Protein AF-A0A538RXB6-F1 (afdb_monomer_lite)

Foldseek 3Di:
DDDDDDDDDPPDDPDPDDVPPPPVPPDPDDPDPDDDPPPPVPVPVVVVVVVVVVVVCCVVVVVVVCVVVVNCVVVQFAQWAPVCNVCRPPCVLFFVDDPLVVVCVDPPCVPPDRGALVSVVVPDPDDQPDPFFDPGDGPCLQQPTRPHHGDSVPDAQCSVLVDQQQTAGNVRDDDPDHGDDGDVPDDDDDPCVVVVNDDPDPDDDDPPVCQDPQADQDPVRDGDHDDPCVPPGDDPPDDPPPPDDDPPPPPPDDDDPDDPDDDDDDD

Radius of gyration: 29.08 Å; chains: 1; bounding box: 96×57×86 Å

Structure (mmCIF, N/CA/C/O backbone):
data_AF-A0A538RXB6-F1
#
_entry.id   AF-A0A538RXB6-F1
#
loop_
_atom_site.group_PDB
_atom_site.id
_atom_site.type_symbol
_atom_site.label_atom_id
_atom_site.label_alt_id
_atom_site.label_comp_id
_atom_site.label_asym_id
_atom_site.label_entity_id
_atom_site.label_seq_id
_atom_site.pdbx_PDB_ins_code
_atom_site.Cartn_x
_atom_site.Cartn_y
_atom_site.Cartn_z
_atom_site.occupancy
_atom_site.B_iso_or_equiv
_atom_site.auth_seq_id
_atom_site.auth_comp_id
_atom_site.auth_asym_id
_atom_site.auth_atom_id
_atom_site.pdbx_PDB_model_num
ATOM 1 N N . MET A 1 1 ? 13.629 1.228 61.536 1.00 42.25 1 MET A N 1
ATOM 2 C CA . MET A 1 1 ? 12.416 0.924 60.752 1.00 42.25 1 MET A CA 1
ATOM 3 C C . MET A 1 1 ? 12.545 1.603 59.402 1.00 42.25 1 MET A C 1
ATOM 5 O O . MET A 1 1 ? 12.275 2.788 59.299 1.00 42.25 1 MET A O 1
ATOM 9 N N . LEU A 1 2 ? 13.033 0.876 58.403 1.00 35.22 2 LEU A N 1
ATOM 10 C CA . LEU A 1 2 ? 12.977 1.261 56.995 1.00 35.22 2 LEU A CA 1
ATOM 11 C C . LEU A 1 2 ? 12.584 -0.018 56.265 1.00 35.22 2 LEU A C 1
ATOM 13 O O . LEU A 1 2 ? 13.328 -0.995 56.269 1.00 35.22 2 LEU A O 1
ATOM 17 N N . SER A 1 3 ? 11.336 -0.028 55.812 1.00 37.16 3 SER A N 1
ATOM 18 C CA . SER A 1 3 ? 10.686 -1.153 55.156 1.00 37.16 3 SER A CA 1
ATOM 19 C C . SER A 1 3 ? 11.340 -1.372 53.798 1.00 37.16 3 SER A C 1
ATOM 21 O O . SER A 1 3 ? 11.422 -0.441 52.997 1.00 37.16 3 SER A O 1
ATOM 23 N N . SER A 1 4 ? 11.803 -2.591 53.542 1.00 42.09 4 SER A N 1
ATOM 24 C CA . SER A 1 4 ? 12.156 -3.043 52.202 1.00 42.09 4 SER A CA 1
ATOM 25 C C . SER A 1 4 ? 10.909 -2.994 51.316 1.00 42.09 4 SER A C 1
ATOM 27 O O . SER A 1 4 ? 9.846 -3.492 51.689 1.00 42.09 4 SER A O 1
ATOM 29 N N . MET A 1 5 ? 11.031 -2.359 50.151 1.00 37.81 5 MET A N 1
ATOM 30 C CA . MET A 1 5 ? 10.072 -2.537 49.063 1.00 37.81 5 MET A CA 1
ATOM 31 C C . MET A 1 5 ? 10.291 -3.933 48.454 1.00 37.81 5 MET A C 1
ATOM 33 O O . MET A 1 5 ? 11.446 -4.362 48.372 1.00 37.81 5 MET A O 1
ATOM 37 N N . PRO A 1 6 ? 9.237 -4.653 48.036 1.00 42.78 6 PRO A N 1
ATOM 38 C CA . PRO A 1 6 ? 9.405 -5.910 47.325 1.00 42.78 6 PRO A CA 1
ATOM 39 C C . PRO A 1 6 ? 9.924 -5.646 45.907 1.00 42.78 6 PRO A C 1
ATOM 41 O O . PRO A 1 6 ? 9.466 -4.721 45.234 1.00 42.78 6 PRO A O 1
ATOM 44 N N . GLU A 1 7 ? 10.883 -6.460 45.464 1.00 51.72 7 GLU A N 1
ATOM 45 C CA . GLU A 1 7 ? 11.320 -6.494 44.068 1.00 51.72 7 GLU A CA 1
ATOM 46 C C . GLU A 1 7 ? 10.142 -6.840 43.137 1.00 51.72 7 GLU A C 1
ATOM 48 O O . GLU A 1 7 ? 9.297 -7.666 43.497 1.00 51.72 7 GLU A O 1
ATOM 53 N N . PRO A 1 8 ? 10.062 -6.237 41.937 1.00 40.03 8 PRO A N 1
ATOM 54 C CA . PRO A 1 8 ? 9.038 -6.582 40.962 1.00 40.03 8 PRO A CA 1
ATOM 55 C C . PRO A 1 8 ? 9.276 -7.992 40.397 1.00 40.03 8 PRO A C 1
ATOM 57 O O . PRO A 1 8 ? 10.293 -8.257 39.755 1.00 40.03 8 PRO A O 1
ATOM 60 N N . ASP A 1 9 ? 8.303 -8.882 40.612 1.00 42.50 9 ASP A N 1
ATOM 61 C CA . ASP A 1 9 ? 8.178 -10.179 39.939 1.00 42.50 9 ASP A CA 1
ATOM 62 C C . ASP A 1 9 ? 8.134 -9.966 38.417 1.00 42.50 9 ASP A C 1
ATOM 64 O O . ASP A 1 9 ? 7.194 -9.395 37.857 1.00 42.50 9 ASP A O 1
ATOM 68 N N . SER A 1 10 ? 9.199 -10.399 37.747 1.00 43.56 10 SER A N 1
ATOM 69 C CA . SER A 1 10 ? 9.377 -10.297 36.301 1.00 43.56 10 SER A CA 1
ATOM 70 C C . SER A 1 10 ? 8.870 -11.557 35.595 1.00 43.56 10 SER A C 1
ATOM 72 O O . SER A 1 10 ? 9.626 -12.302 34.981 1.00 43.56 10 SER A O 1
ATOM 74 N N . SER A 1 11 ? 7.557 -11.776 35.631 1.00 43.56 11 SER A N 1
ATOM 75 C CA . SER A 1 11 ? 6.897 -12.883 34.918 1.00 43.56 11 SER A CA 1
ATOM 76 C C . SER A 1 11 ? 6.291 -12.484 33.554 1.00 43.56 11 SER A C 1
ATOM 78 O O . SER A 1 11 ? 5.321 -13.090 33.104 1.00 43.56 11 SER A O 1
ATOM 80 N N . TYR A 1 12 ? 6.871 -11.499 32.848 1.00 37.38 12 TYR A N 1
ATOM 81 C CA . TYR A 1 12 ? 6.505 -11.142 31.461 1.00 37.38 12 TYR A CA 1
ATOM 82 C C . TYR A 1 12 ? 7.706 -11.266 30.496 1.00 37.38 12 TYR A C 1
ATOM 84 O O . TYR A 1 12 ? 8.706 -10.571 30.680 1.00 37.38 12 TYR A O 1
ATOM 92 N N . PRO A 1 13 ? 7.631 -12.087 29.426 1.00 38.56 13 PRO A N 1
ATOM 93 C CA . PRO A 1 13 ? 8.784 -12.440 28.595 1.00 38.56 13 PRO A CA 1
ATOM 94 C C . PRO A 1 13 ? 8.990 -11.503 27.389 1.00 38.56 13 PRO A C 1
ATOM 96 O O . PRO A 1 13 ? 9.267 -11.981 26.296 1.00 38.56 13 PRO A O 1
ATOM 99 N N . ASN A 1 14 ? 8.862 -10.180 27.560 1.00 42.12 14 ASN A N 1
ATOM 100 C CA . ASN A 1 14 ? 9.063 -9.207 26.469 1.00 42.12 14 ASN A CA 1
ATOM 101 C C . ASN A 1 14 ? 10.018 -8.045 26.816 1.00 42.12 14 ASN A C 1
ATOM 103 O O . ASN A 1 14 ? 10.002 -7.016 26.142 1.00 42.12 14 ASN A O 1
ATOM 107 N N . SER A 1 15 ? 10.898 -8.190 27.813 1.00 40.75 15 SER A N 1
ATOM 108 C CA . SER A 1 15 ? 12.080 -7.323 27.900 1.00 40.75 15 SER A CA 1
ATOM 109 C C . SER A 1 15 ? 13.181 -7.888 26.995 1.00 40.75 15 SER A C 1
ATOM 111 O O . SER A 1 15 ? 13.782 -8.928 27.256 1.00 40.75 15 SER A O 1
ATOM 113 N N . LEU A 1 16 ? 13.455 -7.200 25.887 1.00 43.81 16 LEU A N 1
ATOM 114 C CA . LEU A 1 16 ? 14.536 -7.510 24.940 1.00 43.81 16 LEU A CA 1
ATOM 115 C C . LEU A 1 16 ? 15.950 -7.243 25.519 1.00 43.81 16 LEU A C 1
ATOM 117 O O . LEU A 1 16 ? 16.858 -6.864 24.784 1.00 43.81 16 LEU A O 1
ATOM 121 N N . SER A 1 17 ? 16.173 -7.414 26.828 1.00 46.94 17 SER A N 1
ATOM 122 C CA . SER A 1 17 ? 17.447 -7.044 27.465 1.00 46.94 17 SER A CA 1
ATOM 123 C C . SER A 1 17 ? 17.808 -7.816 28.749 1.00 46.94 17 SER A C 1
ATOM 125 O O . SER A 1 17 ? 17.994 -7.202 29.801 1.00 46.94 17 SER A O 1
ATOM 127 N N . PRO A 1 18 ? 17.973 -9.149 28.686 1.00 41.84 18 PRO A N 1
ATOM 128 C CA . PRO A 1 18 ? 19.009 -9.757 29.539 1.00 41.84 18 PRO A CA 1
ATOM 129 C C . PRO A 1 18 ? 20.053 -10.584 28.774 1.00 41.84 18 PRO A C 1
ATOM 131 O O . PRO A 1 18 ? 21.092 -10.913 29.328 1.00 41.84 18 PRO A O 1
ATOM 134 N N . TRP A 1 19 ? 19.824 -10.901 27.495 1.00 41.00 19 TRP A N 1
ATOM 135 C CA . TRP A 1 19 ? 20.738 -11.748 26.704 1.00 41.00 19 TRP A CA 1
ATOM 136 C C . TRP A 1 19 ? 21.836 -10.982 25.950 1.00 41.00 19 TRP A C 1
ATOM 138 O O . TRP A 1 19 ? 22.682 -11.591 25.302 1.00 41.00 19 TRP A O 1
ATOM 148 N N . PHE A 1 20 ? 21.852 -9.654 26.067 1.00 41.72 20 PHE A N 1
ATOM 149 C CA . PHE A 1 20 ? 22.950 -8.793 25.622 1.00 41.72 20 PHE A CA 1
ATOM 150 C C . PHE A 1 20 ? 23.754 -8.300 26.826 1.00 41.72 20 PHE A C 1
ATOM 152 O O . PHE A 1 20 ? 24.028 -7.109 26.964 1.00 41.72 20 PHE A O 1
ATOM 159 N N . ASP A 1 21 ? 24.143 -9.214 27.714 1.00 45.50 21 ASP A N 1
ATOM 160 C CA . ASP A 1 21 ? 25.258 -8.912 28.598 1.00 45.50 21 ASP A CA 1
ATOM 161 C C . ASP A 1 21 ? 26.510 -8.869 27.711 1.00 45.50 21 ASP A C 1
ATOM 163 O O . ASP A 1 21 ? 26.963 -9.866 27.144 1.00 45.50 21 ASP A O 1
ATOM 167 N N . LEU A 1 22 ? 26.987 -7.650 27.467 1.00 47.34 22 LEU A N 1
ATOM 168 C CA . LEU A 1 22 ? 28.179 -7.366 26.689 1.00 47.34 22 LEU A CA 1
ATOM 169 C C . LEU A 1 22 ? 29.386 -7.973 27.416 1.00 47.34 22 LEU A C 1
ATOM 171 O O . LEU A 1 22 ? 30.097 -7.296 28.158 1.00 47.34 22 LEU A O 1
ATOM 175 N N . ASP A 1 23 ? 29.698 -9.228 27.095 1.00 45.56 23 ASP A N 1
ATOM 176 C CA . ASP A 1 23 ? 30.946 -9.931 27.439 1.00 45.56 23 ASP A CA 1
ATOM 177 C C . ASP A 1 23 ? 32.219 -9.240 26.897 1.00 45.56 23 ASP A C 1
ATOM 179 O O . ASP A 1 23 ? 33.341 -9.742 27.019 1.00 45.56 23 ASP A O 1
ATOM 183 N N . TYR A 1 24 ? 32.074 -8.046 26.321 1.00 49.97 24 TYR A N 1
ATOM 184 C CA . TYR A 1 24 ? 33.148 -7.206 25.823 1.00 49.97 24 TYR A CA 1
ATOM 185 C C . TYR A 1 24 ? 34.156 -6.807 26.920 1.00 49.97 24 TYR A C 1
ATOM 187 O O . TYR A 1 24 ? 35.336 -6.632 26.616 1.00 49.97 24 TYR A O 1
ATOM 195 N N . PHE A 1 25 ? 33.746 -6.727 28.196 1.00 40.91 25 PHE A N 1
ATOM 196 C CA . PHE A 1 25 ? 34.605 -6.205 29.274 1.00 40.91 25 PHE A CA 1
ATOM 197 C C . PHE A 1 25 ? 35.130 -7.233 30.292 1.00 40.91 25 PHE A C 1
ATOM 199 O O . PHE A 1 25 ? 35.955 -6.868 31.129 1.00 40.91 25 PHE A O 1
ATOM 206 N N . ARG A 1 26 ? 34.734 -8.516 30.237 1.00 43.84 26 ARG A N 1
ATOM 207 C CA . ARG A 1 26 ? 35.074 -9.496 31.298 1.00 43.84 26 ARG A CA 1
ATOM 208 C C . ARG A 1 26 ? 36.135 -10.545 30.941 1.00 43.84 26 ARG A C 1
ATOM 210 O O . ARG A 1 26 ? 36.308 -11.517 31.672 1.00 43.84 26 ARG A O 1
ATOM 217 N N . ARG A 1 27 ? 36.931 -10.342 29.884 1.00 42.91 27 ARG A N 1
ATOM 218 C CA . ARG A 1 27 ? 38.136 -11.162 29.645 1.00 42.91 27 ARG A CA 1
ATOM 219 C C . ARG A 1 27 ? 39.372 -10.505 30.257 1.00 42.91 27 ARG A C 1
ATOM 221 O O . ARG A 1 27 ? 40.025 -9.682 29.618 1.00 42.91 27 ARG A O 1
ATOM 228 N N . LYS A 1 28 ? 39.754 -10.928 31.468 1.00 44.97 28 LYS A N 1
ATOM 229 C CA . LYS A 1 28 ? 41.145 -10.791 31.933 1.00 44.97 28 LYS A CA 1
ATOM 230 C C . LYS A 1 28 ? 42.018 -11.624 30.991 1.00 44.97 28 LYS A C 1
ATOM 232 O O . LYS A 1 28 ? 41.987 -12.849 31.047 1.00 44.97 28 LYS A O 1
ATOM 237 N N . LYS A 1 29 ? 42.731 -10.971 30.070 1.00 46.59 29 LYS A N 1
ATOM 238 C CA . LYS A 1 29 ? 43.672 -11.648 29.169 1.00 46.59 29 LYS A CA 1
ATOM 239 C C . LYS A 1 29 ? 44.826 -12.218 30.005 1.00 46.59 29 LYS A C 1
ATOM 241 O O . LYS A 1 29 ? 45.486 -11.430 30.683 1.00 46.59 29 LYS A O 1
ATOM 246 N N . PRO A 1 30 ? 45.109 -13.532 29.961 1.00 46.28 30 PRO A N 1
ATOM 247 C CA . PRO A 1 30 ? 46.391 -14.039 30.416 1.00 46.28 30 PRO A CA 1
ATOM 248 C C . PRO A 1 30 ? 47.465 -13.437 29.512 1.00 46.28 30 PRO A C 1
ATOM 250 O O . PRO A 1 30 ? 47.267 -13.303 28.303 1.00 46.28 30 PRO A O 1
ATOM 253 N N . TRP A 1 31 ? 48.572 -13.026 30.109 1.00 44.97 31 TRP A N 1
ATOM 254 C CA . TRP A 1 31 ? 49.732 -12.482 29.421 1.00 44.97 31 TRP A CA 1
ATOM 255 C C . TRP A 1 31 ? 50.332 -13.580 28.521 1.00 44.97 31 TRP A C 1
ATOM 257 O O . TRP A 1 31 ? 51.093 -14.426 28.981 1.00 44.97 31 TRP A O 1
ATOM 267 N N . VAL A 1 32 ? 49.911 -13.625 27.254 1.00 50.44 32 VAL A N 1
ATOM 268 C CA . VAL A 1 32 ? 50.484 -14.499 26.219 1.00 50.44 32 VAL A CA 1
ATOM 269 C C . VAL A 1 32 ? 51.673 -13.753 25.604 1.00 50.44 32 VAL A C 1
ATOM 271 O O . VAL A 1 32 ? 51.504 -12.592 25.214 1.00 50.44 32 VAL A O 1
ATOM 274 N N . PRO A 1 33 ? 52.871 -14.362 25.536 1.00 47.16 33 PRO A N 1
ATOM 275 C CA . PRO A 1 33 ? 54.064 -13.679 25.064 1.00 47.16 33 PRO A CA 1
ATOM 276 C C . PRO A 1 33 ? 53.910 -13.262 23.601 1.00 47.16 33 PRO A C 1
ATOM 278 O O . PRO A 1 33 ? 53.311 -13.958 22.782 1.00 47.16 33 PRO A O 1
ATOM 281 N N . LEU A 1 34 ? 54.440 -12.072 23.324 1.00 51.59 34 LEU A N 1
ATOM 282 C CA . LEU A 1 34 ? 54.307 -11.267 22.115 1.00 51.59 34 LEU A CA 1
ATOM 283 C C . LEU A 1 34 ? 54.928 -11.968 20.890 1.00 51.59 34 LEU A C 1
ATOM 285 O O . LEU A 1 34 ? 56.014 -11.629 20.433 1.00 51.59 34 LEU A O 1
ATOM 289 N N . GLY A 1 35 ? 54.234 -12.981 20.381 1.00 50.22 35 GLY A N 1
ATOM 290 C CA . GLY A 1 35 ? 54.658 -13.810 19.258 1.00 50.22 35 GLY A CA 1
ATOM 291 C C . GLY A 1 35 ? 53.588 -13.992 18.191 1.00 50.22 35 GLY A C 1
ATOM 292 O O . GLY A 1 35 ? 53.779 -14.814 17.310 1.00 50.22 35 GLY A O 1
ATOM 293 N N . ASP A 1 36 ? 52.496 -13.227 18.218 1.00 47.09 36 ASP A N 1
ATOM 294 C CA . ASP A 1 36 ? 51.515 -13.237 17.137 1.00 47.09 36 ASP A CA 1
ATOM 295 C C . ASP A 1 36 ? 51.612 -11.944 16.343 1.00 47.09 36 ASP A C 1
ATOM 297 O O . ASP A 1 36 ? 50.997 -10.914 16.636 1.00 47.09 36 ASP A O 1
ATOM 301 N N . ARG A 1 37 ? 52.390 -12.032 15.263 1.00 49.12 37 ARG A N 1
ATOM 302 C CA . ARG A 1 37 ? 52.191 -11.209 14.077 1.00 49.12 37 ARG A CA 1
ATOM 303 C C . ARG A 1 37 ? 50.776 -11.483 13.563 1.00 49.12 37 ARG A C 1
ATOM 305 O O . ARG A 1 37 ? 50.598 -12.200 12.584 1.00 49.12 37 ARG A O 1
ATOM 312 N N . PHE A 1 38 ? 49.773 -10.847 14.168 1.00 46.50 38 PHE A N 1
ATOM 313 C CA . PHE A 1 38 ? 48.503 -10.582 13.510 1.00 46.50 38 PHE A CA 1
ATOM 314 C C . PHE A 1 38 ? 48.830 -9.685 12.317 1.00 46.50 38 PHE A C 1
ATOM 316 O O . PHE A 1 38 ? 48.786 -8.455 12.380 1.00 46.50 38 PHE A O 1
ATOM 323 N N . HIS A 1 39 ? 49.218 -10.313 11.208 1.00 46.47 39 HIS A N 1
ATOM 324 C CA . HIS A 1 39 ? 49.126 -9.723 9.893 1.00 46.47 39 HIS A CA 1
ATOM 325 C C . HIS A 1 39 ? 47.646 -9.423 9.712 1.00 46.47 39 HIS A C 1
ATOM 327 O O . HIS A 1 39 ? 46.876 -10.243 9.218 1.00 46.47 39 HIS A O 1
ATOM 333 N N . ARG A 1 40 ? 47.228 -8.227 10.142 1.00 50.84 40 ARG A N 1
ATOM 334 C CA . ARG A 1 40 ? 46.048 -7.564 9.616 1.00 50.84 40 ARG A CA 1
ATOM 335 C C . ARG A 1 40 ? 46.361 -7.425 8.136 1.00 50.84 40 ARG A C 1
ATOM 337 O O . ARG A 1 40 ? 46.963 -6.437 7.725 1.00 50.84 40 ARG A O 1
ATOM 344 N N . ARG A 1 41 ? 46.065 -8.484 7.372 1.00 54.28 41 ARG A N 1
ATOM 345 C CA . ARG A 1 41 ? 46.225 -8.575 5.929 1.00 54.28 41 ARG A CA 1
ATOM 346 C C . ARG A 1 41 ? 45.309 -7.485 5.415 1.00 54.28 41 ARG A C 1
ATOM 348 O O . ARG A 1 41 ? 44.106 -7.690 5.266 1.00 54.28 41 ARG A O 1
ATOM 355 N N . ARG A 1 42 ? 45.856 -6.270 5.308 1.00 58.94 42 ARG A N 1
ATOM 356 C CA . ARG A 1 42 ? 45.228 -5.146 4.639 1.00 58.94 42 ARG A CA 1
ATOM 357 C C . ARG A 1 42 ? 45.001 -5.703 3.252 1.00 58.94 42 ARG A C 1
ATOM 359 O O . ARG A 1 42 ? 45.953 -5.839 2.492 1.00 58.94 42 ARG A O 1
ATOM 366 N N . GLN A 1 43 ? 43.779 -6.173 3.000 1.00 61.31 43 GLN A N 1
ATOM 367 C CA . GLN A 1 43 ? 43.329 -6.529 1.665 1.00 61.31 43 GLN A CA 1
ATOM 368 C C . GLN A 1 43 ? 43.852 -5.395 0.784 1.00 61.31 43 GLN A C 1
ATOM 370 O O . GLN A 1 43 ? 43.562 -4.236 1.123 1.00 61.31 43 GLN A O 1
ATOM 375 N N . PRO A 1 44 ? 44.719 -5.673 -0.209 1.00 67.44 44 PRO A N 1
ATOM 376 C CA . PRO A 1 44 ? 45.295 -4.601 -0.996 1.00 67.44 44 PRO A CA 1
ATOM 377 C C . PRO A 1 44 ? 44.109 -3.814 -1.530 1.00 67.44 44 PRO A C 1
ATOM 379 O O . PRO A 1 44 ? 43.131 -4.406 -1.985 1.00 67.44 44 PRO A O 1
ATOM 382 N N . VAL A 1 45 ? 44.137 -2.494 -1.374 1.00 71.38 45 VAL A N 1
ATOM 383 C CA . VAL A 1 45 ? 43.006 -1.623 -1.724 1.00 71.38 45 VAL A CA 1
ATOM 384 C C . VAL A 1 45 ? 42.522 -1.937 -3.152 1.00 71.38 45 VAL A C 1
ATOM 386 O O . VAL A 1 45 ? 41.321 -1.963 -3.398 1.00 71.38 45 VAL A O 1
ATOM 389 N N . GLY A 1 46 ? 43.439 -2.351 -4.037 1.00 79.94 46 GLY A N 1
ATOM 390 C CA . GLY A 1 46 ? 43.147 -2.884 -5.370 1.00 79.94 46 GLY A CA 1
ATOM 391 C C . GLY A 1 46 ? 42.248 -4.129 -5.424 1.00 79.94 46 GLY A C 1
ATOM 392 O O . GLY A 1 46 ? 41.365 -4.168 -6.267 1.00 79.94 46 GLY A O 1
ATOM 393 N N . LEU A 1 47 ? 42.382 -5.115 -4.527 1.00 85.50 47 LEU A N 1
ATOM 394 C CA . LEU A 1 47 ? 41.494 -6.290 -4.502 1.00 85.50 47 LEU A CA 1
ATOM 395 C C . LEU A 1 47 ? 40.067 -5.907 -4.087 1.00 85.50 47 LEU A C 1
ATOM 397 O O . LEU A 1 47 ? 39.106 -6.432 -4.636 1.00 85.50 47 LEU A O 1
ATOM 401 N N . ARG A 1 48 ? 39.912 -4.950 -3.163 1.00 84.25 48 ARG A N 1
ATOM 402 C CA . ARG A 1 48 ? 38.588 -4.427 -2.785 1.00 84.25 48 ARG A CA 1
ATOM 403 C C . ARG A 1 48 ? 37.916 -3.708 -3.954 1.00 84.25 48 ARG A C 1
ATOM 405 O O . ARG A 1 48 ? 36.762 -3.996 -4.245 1.00 84.25 48 ARG A O 1
ATOM 412 N N . TRP A 1 49 ? 38.640 -2.830 -4.646 1.00 88.81 49 TRP A N 1
ATOM 413 C CA . TRP A 1 49 ? 38.118 -2.148 -5.834 1.00 88.81 49 TRP A CA 1
ATOM 414 C C . TRP A 1 49 ? 37.857 -3.103 -7.000 1.00 88.81 49 TRP A C 1
ATOM 416 O O . TRP A 1 49 ? 36.857 -2.936 -7.688 1.00 88.81 49 TRP A O 1
ATOM 426 N N . ALA A 1 50 ? 38.686 -4.133 -7.187 1.00 90.44 50 ALA A N 1
ATOM 427 C CA . ALA A 1 50 ? 38.460 -5.166 -8.195 1.00 90.44 50 ALA A CA 1
ATOM 428 C C . ALA A 1 50 ? 37.174 -5.959 -7.919 1.00 90.44 50 ALA A C 1
ATOM 430 O O . ALA A 1 50 ? 36.388 -6.186 -8.835 1.00 90.44 50 ALA A O 1
ATOM 431 N N . LEU A 1 51 ? 36.916 -6.326 -6.658 1.00 91.88 51 LEU A N 1
ATOM 432 C CA . LEU A 1 51 ? 35.671 -6.993 -6.267 1.00 91.88 51 LEU A CA 1
ATOM 433 C C . LEU A 1 51 ? 34.450 -6.079 -6.446 1.00 91.88 51 LEU A C 1
ATOM 435 O O . LEU A 1 51 ? 33.438 -6.529 -6.973 1.00 91.88 51 LEU A O 1
ATOM 439 N N . ILE A 1 52 ? 34.547 -4.798 -6.073 1.00 92.50 52 ILE A N 1
ATOM 440 C CA . ILE A 1 52 ? 33.473 -3.815 -6.303 1.00 92.50 52 ILE A CA 1
ATOM 441 C C . ILE A 1 52 ? 33.204 -3.657 -7.804 1.00 92.50 52 ILE A C 1
ATOM 443 O O . ILE A 1 52 ? 32.055 -3.722 -8.230 1.00 92.50 52 ILE A O 1
ATOM 447 N N . GLY A 1 53 ? 34.254 -3.499 -8.613 1.00 94.62 53 GLY A N 1
ATOM 448 C CA . GLY A 1 53 ? 34.145 -3.383 -10.065 1.00 94.62 53 GLY A CA 1
ATOM 449 C C . GLY A 1 53 ? 33.506 -4.616 -10.700 1.00 94.62 53 GLY A C 1
ATOM 450 O O . GLY A 1 53 ? 32.618 -4.474 -11.533 1.00 94.62 53 GLY A O 1
ATOM 451 N N . LEU A 1 54 ? 33.884 -5.819 -10.259 1.00 95.19 54 LEU A N 1
ATOM 452 C CA . LEU A 1 54 ? 33.291 -7.070 -10.735 1.00 95.19 54 LEU A CA 1
ATOM 453 C C . LEU A 1 54 ? 31.802 -7.177 -10.378 1.00 95.19 54 LEU A C 1
ATOM 455 O O . LEU A 1 54 ? 31.008 -7.587 -11.221 1.00 95.19 54 LEU A O 1
ATOM 459 N N . VAL A 1 55 ? 31.405 -6.767 -9.169 1.00 94.75 55 VAL A N 1
ATOM 460 C CA . VAL A 1 55 ? 29.989 -6.730 -8.764 1.00 94.75 55 VAL A CA 1
ATOM 461 C C . VAL A 1 55 ? 29.205 -5.724 -9.604 1.00 94.75 55 VAL A C 1
ATOM 463 O O . VAL A 1 55 ? 28.143 -6.065 -10.113 1.00 94.75 55 VAL A O 1
ATOM 466 N N . LEU A 1 56 ? 29.727 -4.510 -9.803 1.00 94.12 56 LEU A N 1
ATOM 467 C CA . LEU A 1 56 ? 29.072 -3.503 -10.645 1.00 94.12 56 LEU A CA 1
ATOM 468 C C . LEU A 1 56 ? 28.922 -3.992 -12.090 1.00 94.12 56 LEU A C 1
ATOM 470 O O . LEU A 1 56 ? 27.855 -3.845 -12.682 1.00 94.12 56 LEU A O 1
ATOM 474 N N . LEU A 1 57 ? 29.960 -4.629 -12.633 1.00 95.19 57 LEU A N 1
ATOM 475 C CA . LEU A 1 57 ? 29.933 -5.196 -13.976 1.00 95.19 57 LEU A CA 1
ATOM 476 C C . LEU A 1 57 ? 28.901 -6.324 -14.073 1.00 95.19 57 LEU A C 1
ATOM 478 O O . LEU A 1 57 ? 28.137 -6.350 -15.030 1.00 95.19 57 LEU A O 1
ATOM 482 N N . ALA A 1 58 ? 28.796 -7.194 -13.065 1.00 92.94 58 ALA A N 1
ATOM 483 C CA . ALA A 1 58 ? 27.758 -8.221 -13.006 1.00 92.94 58 ALA A CA 1
ATOM 484 C C . ALA A 1 58 ? 26.339 -7.622 -12.928 1.00 92.94 58 ALA A C 1
ATOM 486 O O . ALA A 1 58 ? 25.449 -8.072 -13.651 1.00 92.94 58 ALA A O 1
ATOM 487 N N . CYS A 1 59 ? 26.136 -6.576 -12.119 1.00 88.81 59 CYS A N 1
ATOM 488 C CA . CYS A 1 59 ? 24.853 -5.875 -11.994 1.00 88.81 59 CYS A CA 1
ATOM 489 C C . CYS A 1 59 ? 24.386 -5.229 -13.306 1.00 88.81 59 CYS A C 1
ATOM 491 O O . CYS A 1 59 ? 23.184 -5.085 -13.504 1.00 88.81 59 CYS A O 1
ATOM 493 N N . VAL A 1 60 ? 25.308 -4.854 -14.199 1.00 89.50 60 VAL A N 1
ATOM 494 C CA . VAL A 1 60 ? 24.983 -4.297 -15.524 1.00 89.50 60 VAL A CA 1
ATOM 495 C C . VAL A 1 60 ? 24.894 -5.394 -16.589 1.00 89.50 60 VAL A C 1
ATOM 497 O O . VAL A 1 60 ? 23.946 -5.423 -17.371 1.00 89.50 60 VAL A O 1
ATOM 500 N N . ALA A 1 61 ? 25.843 -6.329 -16.617 1.00 92.00 61 ALA A N 1
ATOM 501 C CA . ALA A 1 61 ? 25.912 -7.376 -17.632 1.00 92.00 61 ALA A CA 1
ATOM 502 C C . ALA A 1 61 ? 24.721 -8.343 -17.560 1.00 92.00 61 ALA A C 1
ATOM 504 O O . ALA A 1 61 ? 24.213 -8.756 -18.599 1.00 92.00 61 ALA A O 1
ATOM 505 N N . TRP A 1 62 ? 24.242 -8.673 -16.355 1.00 87.12 62 TRP A N 1
ATOM 506 C CA . TRP A 1 62 ? 23.103 -9.573 -16.166 1.00 87.12 62 TRP A CA 1
ATOM 507 C C . TRP A 1 62 ? 21.793 -9.064 -16.803 1.00 87.12 62 TRP A C 1
ATOM 509 O O . TRP A 1 62 ? 21.235 -9.782 -17.637 1.00 87.12 62 TRP A O 1
ATOM 519 N N . PRO A 1 63 ? 21.286 -7.849 -16.489 1.00 85.75 63 PRO A N 1
ATOM 520 C CA . PRO A 1 63 ? 20.078 -7.326 -17.127 1.00 85.75 63 PRO A CA 1
ATOM 521 C C . PRO A 1 63 ? 20.254 -7.104 -18.634 1.00 85.75 63 PRO A C 1
ATOM 523 O O . PRO A 1 63 ? 19.322 -7.369 -19.389 1.00 85.75 63 PRO A O 1
ATOM 526 N N . VAL A 1 64 ? 21.443 -6.694 -19.096 1.00 86.44 64 VAL A N 1
ATOM 527 C CA . VAL A 1 64 ? 21.727 -6.549 -20.536 1.00 86.44 64 VAL A CA 1
ATOM 528 C C . VAL A 1 64 ? 21.633 -7.898 -21.251 1.00 86.44 64 VAL A C 1
ATOM 530 O O . VAL A 1 64 ? 20.941 -8.012 -22.260 1.00 86.44 64 VAL A O 1
ATOM 533 N N . LEU A 1 65 ? 22.260 -8.948 -20.714 1.00 88.75 65 LEU A N 1
ATOM 534 C CA . LEU A 1 65 ? 22.197 -10.292 -21.290 1.00 88.75 65 LEU A CA 1
ATOM 535 C C . LEU A 1 65 ? 20.763 -10.846 -21.291 1.00 88.75 65 LEU A C 1
ATOM 537 O O . LEU A 1 65 ? 20.320 -11.442 -22.273 1.00 88.75 65 LEU A O 1
ATOM 541 N N . ALA A 1 66 ? 20.012 -10.626 -20.213 1.00 86.00 66 ALA A N 1
ATOM 542 C CA . ALA A 1 66 ? 18.613 -11.027 -20.124 1.00 86.00 66 ALA A CA 1
ATOM 543 C C . ALA A 1 66 ? 17.720 -10.283 -21.135 1.00 86.00 66 ALA A C 1
ATOM 545 O O . ALA A 1 66 ? 16.841 -10.895 -21.742 1.00 86.00 66 ALA A O 1
ATOM 546 N N . HIS A 1 67 ? 17.980 -8.994 -21.378 1.00 83.94 67 HIS A N 1
ATOM 547 C CA . HIS A 1 67 ? 17.307 -8.229 -22.426 1.00 83.94 67 HIS A CA 1
ATOM 548 C C . HIS A 1 67 ? 17.616 -8.788 -23.824 1.00 83.94 67 HIS A C 1
ATOM 550 O O . HIS A 1 67 ? 16.692 -9.053 -24.591 1.00 83.94 67 HIS A O 1
ATOM 556 N N . LEU A 1 68 ? 18.895 -9.044 -24.129 1.00 87.38 68 LEU A N 1
ATOM 557 C CA . LEU A 1 68 ? 19.337 -9.584 -25.424 1.00 87.38 68 LEU A CA 1
ATOM 558 C C . LEU A 1 68 ? 18.798 -10.995 -25.703 1.00 87.38 68 LEU A C 1
ATOM 560 O O . LEU A 1 68 ? 18.502 -11.331 -26.845 1.00 87.38 68 LEU A O 1
ATOM 564 N N . THR A 1 69 ? 18.637 -11.815 -24.664 1.00 87.44 69 THR A N 1
ATOM 565 C CA . THR A 1 69 ? 18.059 -13.168 -24.763 1.00 87.44 69 THR A CA 1
ATOM 566 C C . THR A 1 69 ? 16.524 -13.176 -24.758 1.00 87.44 69 THR A C 1
ATOM 568 O O . THR A 1 69 ? 15.915 -14.243 -24.813 1.00 87.44 69 THR A O 1
ATOM 571 N N . GLY A 1 70 ? 15.875 -12.007 -24.680 1.00 78.94 70 GLY A N 1
ATOM 572 C CA . GLY A 1 70 ? 14.415 -11.879 -24.644 1.00 78.94 70 GLY A CA 1
ATOM 573 C C . GLY A 1 70 ? 13.769 -12.355 -23.338 1.00 78.94 70 GLY A C 1
ATOM 574 O O . GLY A 1 70 ? 12.543 -12.466 -23.261 1.00 78.94 70 GLY A O 1
ATOM 575 N N . ASN A 1 71 ? 14.556 -12.625 -22.292 1.00 77.62 71 ASN A N 1
ATOM 576 C CA . ASN A 1 71 ? 14.048 -13.092 -21.010 1.00 77.62 71 ASN A CA 1
ATOM 577 C C . ASN A 1 71 ? 13.463 -11.928 -20.199 1.00 77.62 71 ASN A C 1
ATOM 579 O O . ASN A 1 71 ? 14.155 -11.243 -19.449 1.00 77.62 71 ASN A O 1
ATOM 583 N N . ARG A 1 72 ? 12.148 -11.727 -20.318 1.00 72.75 72 ARG A N 1
ATOM 584 C CA . ARG A 1 72 ? 11.428 -10.651 -19.616 1.00 72.75 72 ARG A CA 1
ATOM 585 C C . ARG A 1 72 ? 11.060 -10.990 -18.172 1.00 72.75 72 ARG A C 1
ATOM 587 O O . ARG A 1 72 ? 10.612 -10.102 -17.455 1.00 72.75 72 ARG A O 1
ATOM 594 N N . ARG A 1 73 ? 11.272 -12.234 -17.718 1.00 73.50 73 ARG A N 1
ATOM 595 C CA . ARG A 1 73 ? 10.875 -12.680 -16.367 1.00 73.50 73 ARG A CA 1
ATOM 596 C C . ARG A 1 73 ? 11.532 -11.871 -15.255 1.00 73.50 73 ARG A C 1
ATOM 598 O O . ARG A 1 73 ? 10.934 -11.690 -14.206 1.00 73.50 73 ARG A O 1
ATOM 605 N N . ILE A 1 74 ? 12.734 -11.353 -15.496 1.00 72.56 74 ILE A N 1
ATOM 606 C CA . ILE A 1 74 ? 13.454 -10.510 -14.532 1.00 72.56 74 ILE A CA 1
ATOM 607 C C . ILE A 1 74 ? 12.792 -9.142 -14.291 1.00 72.56 74 ILE A C 1
ATOM 609 O O . ILE A 1 74 ? 13.110 -8.489 -13.305 1.00 72.56 74 ILE A O 1
ATOM 613 N N . TYR A 1 75 ? 11.871 -8.723 -15.164 1.00 72.44 75 TYR A N 1
ATOM 614 C CA . TYR A 1 75 ? 11.123 -7.467 -15.050 1.00 72.44 75 TYR A CA 1
ATOM 615 C C . TYR A 1 75 ? 9.628 -7.691 -14.800 1.00 72.44 75 TYR A C 1
ATOM 617 O O . TYR A 1 75 ? 8.881 -6.730 -14.636 1.00 72.44 75 TYR A O 1
ATOM 625 N N . GLN A 1 76 ? 9.173 -8.946 -14.809 1.00 75.81 76 GLN A N 1
ATOM 626 C CA . GLN A 1 76 ? 7.771 -9.277 -14.606 1.00 75.81 76 GLN A CA 1
ATOM 627 C C . GLN A 1 76 ? 7.459 -9.318 -13.115 1.00 75.81 76 GLN A C 1
ATOM 629 O O . GLN A 1 76 ? 8.134 -9.986 -12.330 1.00 75.81 76 GLN A O 1
ATOM 634 N N . ALA A 1 77 ? 6.399 -8.613 -12.735 1.00 79.94 77 ALA A N 1
ATOM 635 C CA . ALA A 1 77 ? 5.784 -8.810 -11.438 1.00 79.94 77 ALA A CA 1
ATOM 636 C C . ALA A 1 77 ? 5.162 -10.217 -11.355 1.00 79.94 77 ALA A C 1
ATOM 638 O O . ALA A 1 77 ? 4.978 -10.909 -12.360 1.00 79.94 77 ALA A O 1
ATOM 639 N N . ARG A 1 78 ? 4.842 -10.657 -10.137 1.00 81.94 78 ARG A N 1
ATOM 640 C CA . ARG A 1 78 ? 4.101 -11.909 -9.926 1.00 81.94 78 ARG A CA 1
ATOM 641 C C . ARG A 1 78 ? 2.678 -11.792 -10.505 1.00 81.94 78 ARG A C 1
ATOM 643 O O . ARG A 1 78 ? 2.220 -10.671 -10.739 1.00 81.94 78 ARG A O 1
ATOM 650 N N . PRO A 1 79 ? 1.967 -12.917 -10.709 1.00 84.06 79 PRO A N 1
ATOM 651 C CA . PRO A 1 79 ? 0.583 -12.886 -11.165 1.00 84.06 79 PRO A CA 1
ATOM 652 C C . PRO A 1 79 ? -0.291 -11.989 -10.292 1.00 84.06 79 PRO A C 1
ATOM 654 O O . PRO A 1 79 ? -0.079 -11.897 -9.075 1.00 84.06 79 PRO A O 1
ATOM 657 N N . VAL A 1 80 ? -1.265 -11.344 -10.923 1.00 86.00 80 VAL A N 1
ATOM 658 C CA . VAL A 1 80 ? -2.314 -10.619 -10.213 1.00 86.00 80 VAL A CA 1
ATOM 659 C C . VAL A 1 80 ? -3.249 -11.600 -9.493 1.00 86.00 80 VAL A C 1
ATOM 661 O O . VAL A 1 80 ? -3.205 -12.809 -9.737 1.00 86.00 80 VAL A O 1
ATOM 664 N N . SER A 1 81 ? -4.053 -11.084 -8.572 1.00 84.00 81 SER A N 1
ATOM 665 C CA . SER A 1 81 ? -5.056 -11.807 -7.804 1.00 84.00 81 SER A CA 1
ATOM 666 C C . SER A 1 81 ? -6.034 -12.532 -8.723 1.00 84.00 81 SER A C 1
ATOM 668 O O . SER A 1 81 ? -6.235 -12.161 -9.881 1.00 84.00 81 SER A O 1
ATOM 670 N N . GLN A 1 82 ? -6.670 -13.574 -8.197 1.00 82.62 82 GLN A N 1
ATOM 671 C CA . GLN A 1 82 ? -7.639 -14.374 -8.940 1.00 82.62 82 GLN A CA 1
ATOM 672 C C . GLN A 1 82 ? -8.784 -13.527 -9.514 1.00 82.62 82 GLN A C 1
ATOM 674 O O . GLN A 1 82 ? -9.138 -13.699 -10.680 1.00 82.62 82 GLN A O 1
ATOM 679 N N . ALA A 1 83 ? -9.285 -12.557 -8.742 1.00 82.88 83 ALA A N 1
ATOM 680 C CA . ALA A 1 83 ? -10.320 -11.621 -9.178 1.00 82.88 83 ALA A CA 1
ATOM 681 C C . ALA A 1 83 ? -9.902 -10.781 -10.399 1.00 82.88 83 ALA A C 1
ATOM 683 O O . ALA A 1 83 ? -10.736 -10.449 -11.237 1.00 82.88 83 ALA A O 1
ATOM 684 N N . HIS A 1 84 ? -8.608 -10.483 -10.537 1.00 88.31 84 HIS A N 1
ATOM 685 C CA . HIS A 1 84 ? -8.052 -9.722 -11.655 1.00 88.31 84 HIS A CA 1
ATOM 686 C C . HIS A 1 84 ? -7.313 -10.587 -12.679 1.00 88.31 84 HIS A C 1
ATOM 688 O O . HIS A 1 84 ? -6.664 -10.046 -13.575 1.00 88.31 84 HIS A O 1
ATOM 694 N N . ALA A 1 85 ? -7.392 -11.920 -12.599 1.00 87.81 85 ALA A N 1
ATOM 695 C CA . ALA A 1 85 ? -6.557 -12.823 -13.394 1.00 87.81 85 ALA A CA 1
ATOM 696 C C . ALA A 1 85 ? -6.672 -12.599 -14.913 1.00 87.81 85 ALA A C 1
ATOM 698 O O . ALA A 1 85 ? -5.705 -12.848 -15.641 1.00 87.81 85 ALA A O 1
ATOM 699 N N . MET A 1 86 ? -7.809 -12.073 -15.390 1.00 90.69 86 MET A N 1
ATOM 700 C CA . MET A 1 86 ? -8.014 -11.689 -16.792 1.00 90.69 86 MET A CA 1
ATOM 701 C C . MET A 1 86 ? -7.065 -10.578 -17.275 1.00 90.69 86 MET A C 1
ATOM 703 O O . MET A 1 86 ? -6.857 -10.439 -18.477 1.00 90.69 86 MET A O 1
ATOM 707 N N . PHE A 1 87 ? -6.462 -9.810 -16.364 1.00 89.88 87 PHE A N 1
ATOM 708 C CA . PHE A 1 87 ? -5.537 -8.716 -16.664 1.00 89.88 87 PHE A CA 1
ATOM 709 C C . PHE A 1 87 ? -4.058 -9.096 -16.541 1.00 89.88 87 PHE A C 1
ATOM 711 O O . PHE A 1 87 ? -3.202 -8.247 -16.777 1.00 89.88 87 PHE A O 1
ATOM 718 N N . ASN A 1 88 ? -3.725 -10.358 -16.236 1.00 86.50 88 ASN A N 1
ATOM 719 C CA . ASN A 1 88 ? -2.337 -10.811 -16.040 1.00 86.50 88 ASN A CA 1
ATOM 720 C C . ASN A 1 88 ? -1.373 -10.419 -17.176 1.00 86.50 88 ASN A C 1
ATOM 722 O O . ASN A 1 88 ? -0.187 -10.213 -16.929 1.00 86.50 88 ASN A O 1
ATOM 726 N N . ASN A 1 89 ? -1.877 -10.317 -18.410 1.00 85.94 89 ASN A N 1
ATOM 727 C CA . ASN A 1 89 ? -1.087 -9.974 -19.595 1.00 85.94 89 ASN A CA 1
ATOM 728 C C . ASN A 1 89 ? -1.374 -8.562 -20.146 1.00 85.94 89 ASN A C 1
ATOM 730 O O . ASN A 1 89 ? -0.834 -8.197 -21.188 1.00 85.94 89 ASN A O 1
ATOM 734 N N . ASN A 1 90 ? -2.199 -7.764 -19.463 1.00 88.75 90 ASN A N 1
ATOM 735 C CA . ASN A 1 90 ? -2.675 -6.454 -19.914 1.00 88.75 90 ASN A CA 1
ATOM 736 C C . ASN A 1 90 ? -2.336 -5.381 -18.872 1.00 88.75 90 ASN A C 1
ATOM 738 O O . ASN A 1 90 ? -3.208 -4.812 -18.214 1.00 88.75 90 ASN A O 1
ATOM 742 N N . CYS A 1 91 ? -1.038 -5.128 -18.697 1.00 87.25 91 CYS A N 1
ATOM 743 C CA . CYS A 1 91 ? -0.513 -4.246 -17.653 1.00 87.25 91 CYS A CA 1
ATOM 744 C C . CYS A 1 91 ? -1.049 -2.805 -17.748 1.00 87.25 91 CYS A C 1
ATOM 746 O O . CYS A 1 91 ? -1.173 -2.123 -16.733 1.00 87.25 91 CYS A O 1
ATOM 748 N N . ASP A 1 92 ? -1.397 -2.354 -18.955 1.00 88.69 92 ASP A N 1
ATOM 749 C CA . ASP A 1 92 ? -1.948 -1.030 -19.275 1.00 88.69 92 ASP A CA 1
ATOM 750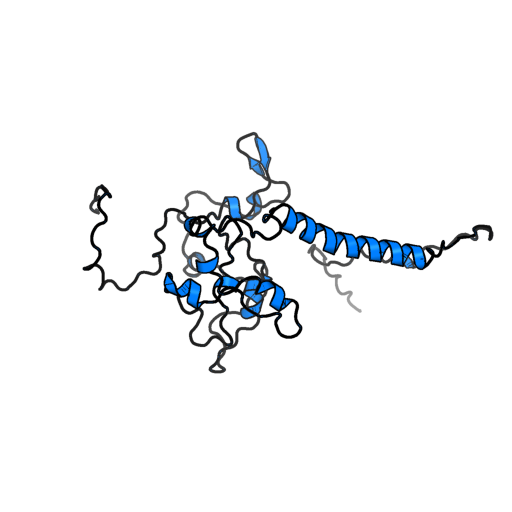 C C . ASP A 1 92 ? -3.325 -0.764 -18.639 1.00 88.69 92 ASP A C 1
ATOM 752 O O . ASP A 1 92 ? -3.753 0.391 -18.498 1.00 88.69 92 ASP A O 1
ATOM 756 N N . LYS A 1 93 ? -4.014 -1.827 -18.202 1.00 91.06 93 LYS A N 1
ATOM 757 C CA . LYS A 1 93 ? -5.268 -1.717 -17.449 1.00 91.06 93 LYS A CA 1
ATOM 758 C C . LYS A 1 93 ? -5.077 -1.080 -16.080 1.00 91.06 93 LYS A C 1
ATOM 760 O O . LYS A 1 93 ? -5.974 -0.377 -15.630 1.00 91.06 93 LYS A O 1
ATOM 765 N N . CYS A 1 94 ? -3.906 -1.243 -15.467 1.00 89.62 94 CYS A N 1
ATOM 766 C CA . CYS A 1 94 ? -3.610 -0.684 -14.146 1.00 89.62 94 CYS A CA 1
ATOM 767 C C . CYS A 1 94 ? -2.480 0.354 -14.182 1.00 89.62 94 CYS A C 1
ATOM 769 O O . CYS A 1 94 ? -2.549 1.353 -13.472 1.00 89.62 94 CYS A O 1
ATOM 771 N N . HIS A 1 95 ? -1.464 0.163 -15.022 1.00 89.38 95 HIS A N 1
ATOM 772 C CA . HIS A 1 95 ? -0.315 1.061 -15.119 1.00 89.38 95 HIS A CA 1
ATOM 773 C C . HIS A 1 95 ? -0.520 2.145 -16.184 1.00 89.38 95 HIS A C 1
ATOM 775 O O . HIS A 1 95 ? -1.082 1.889 -17.251 1.00 89.38 95 HIS A O 1
ATOM 781 N N . SER A 1 96 ? -0.075 3.370 -15.891 1.00 82.00 96 SER A N 1
ATOM 782 C CA . SER A 1 96 ? -0.135 4.514 -16.815 1.00 82.00 96 SER A CA 1
ATOM 783 C C . SER A 1 96 ? 1.082 4.626 -17.728 1.00 82.00 96 SER A C 1
ATOM 785 O O . SER A 1 96 ? 0.954 5.143 -18.837 1.00 82.00 96 SER A O 1
ATOM 787 N N . GLY A 1 97 ? 2.232 4.113 -17.299 1.00 79.50 97 GLY A N 1
ATOM 788 C CA . GLY A 1 97 ? 3.490 4.270 -18.012 1.00 79.50 97 GLY A CA 1
ATOM 789 C C . GLY A 1 97 ? 4.436 3.093 -17.818 1.00 79.50 97 GLY A C 1
ATOM 790 O O . GLY A 1 97 ? 4.300 2.269 -16.911 1.00 79.50 97 GLY A O 1
ATOM 791 N N . ASN A 1 98 ? 5.424 3.013 -18.705 1.00 78.12 98 ASN A N 1
ATOM 792 C CA . ASN A 1 98 ? 6.462 1.994 -18.638 1.00 78.12 98 ASN A CA 1
ATOM 793 C C . ASN A 1 98 ? 7.558 2.441 -17.669 1.00 78.12 98 ASN A C 1
ATOM 795 O O . ASN A 1 98 ? 8.049 3.559 -17.774 1.00 78.12 98 ASN A O 1
ATOM 799 N N . PHE A 1 99 ? 7.986 1.547 -16.774 1.00 76.44 99 PHE A N 1
ATOM 800 C CA . PHE A 1 99 ? 9.097 1.787 -15.841 1.00 76.44 99 PHE A CA 1
ATOM 801 C C . PHE A 1 99 ? 8.932 3.005 -14.910 1.00 76.44 99 PHE A C 1
ATOM 803 O O . PHE A 1 99 ? 9.918 3.462 -14.343 1.00 76.44 99 PHE A O 1
ATOM 810 N N . GLU A 1 100 ? 7.709 3.472 -14.645 1.00 81.19 100 GLU A N 1
ATOM 811 C CA . GLU A 1 100 ? 7.441 4.533 -13.651 1.00 81.19 100 GLU A CA 1
ATOM 812 C C . GLU A 1 100 ? 7.976 4.171 -12.247 1.00 81.19 100 GLU A C 1
ATOM 814 O O . GLU A 1 100 ? 8.292 5.030 -11.430 1.00 81.19 100 GLU A O 1
ATOM 819 N N . THR A 1 101 ? 8.145 2.878 -11.948 1.00 79.75 101 THR A N 1
ATOM 820 C CA . THR A 1 101 ? 8.802 2.422 -10.715 1.00 79.75 101 THR A CA 1
ATOM 821 C C . THR A 1 101 ? 10.263 2.863 -10.613 1.00 79.75 101 THR A C 1
ATOM 823 O O . THR A 1 101 ? 10.745 3.061 -9.498 1.00 79.75 101 THR A O 1
ATOM 826 N N . ALA A 1 102 ? 10.962 3.046 -11.736 1.00 83.00 102 ALA A N 1
ATOM 827 C CA . ALA A 1 102 ? 12.333 3.544 -11.764 1.00 83.00 102 ALA A CA 1
ATOM 828 C C . ALA A 1 102 ? 12.410 5.025 -11.372 1.00 83.00 102 ALA A C 1
ATOM 830 O O . ALA A 1 102 ? 13.402 5.442 -10.777 1.00 83.00 102 ALA A O 1
ATOM 831 N N . GLU A 1 103 ? 11.356 5.808 -11.617 1.00 85.00 103 GLU A N 1
ATOM 832 C CA . GLU A 1 103 ? 11.319 7.220 -11.225 1.00 85.00 103 GLU A CA 1
ATOM 833 C C . GLU A 1 103 ? 11.405 7.400 -9.707 1.00 85.00 103 GLU A C 1
ATOM 835 O O . GLU A 1 103 ? 11.951 8.396 -9.241 1.00 85.00 103 GLU A O 1
ATOM 840 N N . ARG A 1 104 ? 10.966 6.402 -8.926 1.00 83.06 104 ARG A N 1
ATOM 841 C CA . ARG A 1 104 ? 11.096 6.390 -7.458 1.00 83.06 104 ARG A CA 1
ATOM 842 C C . ARG A 1 104 ? 12.544 6.363 -6.967 1.00 83.06 104 ARG A C 1
ATOM 844 O O . ARG A 1 104 ? 12.781 6.644 -5.796 1.00 83.06 104 ARG A O 1
ATOM 851 N N . LEU A 1 105 ? 13.501 6.009 -7.830 1.00 85.38 105 LEU A N 1
ATOM 852 C CA . LEU A 1 105 ? 14.929 6.060 -7.508 1.00 85.38 105 LEU A CA 1
ATOM 853 C C . LEU A 1 105 ? 15.457 7.501 -7.470 1.00 85.38 105 LEU A C 1
ATOM 855 O O . LEU A 1 105 ? 16.534 7.735 -6.923 1.00 85.38 105 LEU A O 1
ATOM 859 N N . TRP A 1 106 ? 14.717 8.463 -8.033 1.00 88.00 106 TRP A N 1
ATOM 860 C CA . TRP A 1 106 ? 15.114 9.863 -8.028 1.00 88.00 106 TRP A CA 1
ATOM 861 C C . TRP A 1 106 ? 14.737 10.555 -6.707 1.00 88.00 106 TRP A C 1
ATOM 863 O O . TRP A 1 106 ? 13.624 10.355 -6.200 1.00 88.00 106 TRP A O 1
ATOM 873 N N . PRO A 1 107 ? 15.615 11.408 -6.144 1.00 86.94 107 PRO A N 1
ATOM 874 C CA . PRO A 1 107 ? 15.281 12.209 -4.971 1.00 86.94 107 PRO A CA 1
ATOM 875 C C . PRO A 1 107 ? 14.015 13.043 -5.211 1.00 86.94 107 PRO A C 1
ATOM 877 O O . PRO A 1 107 ? 13.917 13.749 -6.210 1.00 86.94 107 PRO A O 1
ATOM 880 N N . GLY A 1 108 ? 13.048 12.955 -4.294 1.00 82.44 108 GLY A N 1
ATOM 881 C CA . GLY A 1 108 ? 11.754 13.649 -4.389 1.00 82.44 108 GLY A CA 1
ATOM 882 C C . GLY A 1 108 ? 10.600 12.798 -4.932 1.00 82.44 108 GLY A C 1
ATOM 883 O O . GLY A 1 108 ? 9.450 13.072 -4.606 1.00 82.44 108 GLY A O 1
ATOM 884 N N . ASN A 1 109 ? 10.885 11.698 -5.635 1.00 83.25 109 ASN A N 1
ATOM 885 C CA . ASN A 1 109 ? 9.862 10.857 -6.275 1.00 83.25 109 ASN A CA 1
ATOM 886 C C . ASN A 1 109 ? 9.531 9.577 -5.494 1.00 83.25 109 ASN A C 1
ATOM 888 O O . ASN A 1 109 ? 8.829 8.697 -5.989 1.00 83.25 109 ASN A O 1
ATOM 892 N N . ALA A 1 110 ? 9.997 9.455 -4.249 1.00 77.56 110 ALA A N 1
ATOM 893 C CA . ALA A 1 110 ? 9.813 8.246 -3.441 1.00 77.56 110 ALA A CA 1
ATOM 894 C C . ALA A 1 110 ? 8.333 7.855 -3.236 1.00 77.56 110 ALA A C 1
ATOM 896 O O . ALA A 1 110 ? 8.029 6.684 -3.011 1.00 77.56 110 ALA A O 1
ATOM 897 N N . ARG A 1 111 ? 7.413 8.826 -3.325 1.00 73.06 111 ARG A N 1
ATOM 898 C CA . ARG A 1 111 ? 5.962 8.628 -3.170 1.00 73.06 111 ARG A CA 1
ATOM 899 C C . ARG A 1 111 ? 5.203 8.517 -4.493 1.00 73.06 111 ARG A C 1
ATOM 901 O O . ARG A 1 111 ? 3.981 8.417 -4.467 1.00 73.06 111 ARG A O 1
ATOM 908 N N . LEU A 1 112 ? 5.892 8.536 -5.637 1.00 76.19 112 LEU A N 1
ATOM 909 C CA . LEU A 1 112 ? 5.234 8.473 -6.938 1.00 76.19 112 LEU A CA 1
ATOM 910 C C . LEU A 1 112 ? 4.413 7.183 -7.048 1.00 76.19 112 LEU A C 1
ATOM 912 O O . LEU A 1 112 ? 4.920 6.083 -6.811 1.00 76.19 112 LEU A O 1
ATOM 916 N N . ALA A 1 113 ? 3.140 7.310 -7.393 1.00 76.00 113 ALA A N 1
ATOM 917 C CA . ALA A 1 113 ? 2.254 6.180 -7.591 1.00 76.00 113 ALA A CA 1
ATOM 918 C C . ALA A 1 113 ? 2.318 5.690 -9.038 1.00 76.00 113 ALA A C 1
ATOM 920 O O . ALA A 1 113 ? 2.048 6.444 -9.961 1.00 76.00 113 ALA A O 1
ATOM 921 N N . THR A 1 114 ? 2.651 4.413 -9.217 1.00 82.00 114 THR A N 1
ATOM 922 C CA . THR A 1 114 ? 2.717 3.735 -10.529 1.00 82.00 114 THR A CA 1
ATOM 923 C C . THR A 1 114 ? 1.345 3.211 -10.991 1.00 82.00 114 THR A C 1
ATOM 925 O O . THR A 1 114 ? 1.192 2.690 -12.092 1.00 82.00 114 THR A O 1
ATOM 928 N N . VAL A 1 115 ? 0.356 3.251 -10.096 1.00 88.00 115 VAL A N 1
ATOM 929 C CA . VAL A 1 115 ? -1.046 2.888 -10.326 1.00 88.00 115 VAL A CA 1
ATOM 930 C C . VAL A 1 115 ? -1.864 3.946 -9.607 1.00 88.00 115 VAL A C 1
ATOM 932 O O . VAL A 1 115 ? -1.665 4.154 -8.413 1.00 88.00 115 VAL A O 1
ATOM 935 N N . THR A 1 116 ? -2.747 4.629 -10.328 1.00 87.75 116 THR A N 1
ATOM 936 C CA . THR A 1 116 ? -3.585 5.694 -9.768 1.00 87.75 116 THR A CA 1
ATOM 937 C C . THR A 1 116 ? -4.979 5.172 -9.444 1.00 87.75 116 THR A C 1
ATOM 939 O O . THR A 1 116 ? -5.490 4.276 -10.118 1.00 87.75 116 THR A O 1
ATOM 942 N N . ASP A 1 117 ? -5.650 5.791 -8.472 1.00 88.31 117 ASP A N 1
ATOM 943 C CA . ASP A 1 117 ? -7.041 5.458 -8.132 1.00 88.31 117 ASP A CA 1
ATOM 944 C C . ASP A 1 117 ? -7.982 5.578 -9.334 1.00 88.31 117 ASP A C 1
ATOM 946 O O . ASP A 1 117 ? -8.957 4.841 -9.437 1.00 88.31 117 ASP A O 1
ATOM 950 N N . ALA A 1 118 ? -7.677 6.475 -10.277 1.00 89.56 118 ALA A N 1
ATOM 951 C CA . ALA A 1 118 ? -8.453 6.652 -11.498 1.00 89.56 118 ALA A CA 1
ATOM 952 C C . ALA A 1 118 ? -8.498 5.382 -12.363 1.00 89.56 118 ALA A C 1
ATOM 954 O O . ALA A 1 118 ? -9.505 5.147 -13.021 1.00 89.56 118 ALA A O 1
ATOM 955 N N . LYS A 1 119 ? -7.444 4.553 -12.363 1.00 91.62 119 LYS A N 1
ATOM 956 C CA . LYS A 1 119 ? -7.441 3.266 -13.078 1.00 91.62 119 LYS A CA 1
ATOM 957 C C . LYS A 1 119 ? -8.365 2.259 -12.397 1.00 91.62 119 LYS A C 1
ATOM 959 O O . LYS A 1 119 ? -9.159 1.615 -13.073 1.00 91.62 119 LYS A O 1
ATOM 964 N N . CYS A 1 120 ? -8.327 2.188 -11.068 1.00 89.88 120 CYS A N 1
ATOM 965 C CA . CYS A 1 120 ? -9.213 1.326 -10.281 1.00 89.88 120 CYS A CA 1
ATOM 966 C C . CYS A 1 120 ? -10.688 1.730 -10.456 1.00 89.88 120 CYS A C 1
ATOM 968 O O . CYS A 1 120 ? -11.556 0.884 -10.675 1.00 89.88 120 CYS A O 1
ATOM 970 N N . LYS A 1 121 ? -10.950 3.043 -10.436 1.00 89.75 121 LYS A N 1
ATOM 971 C CA . LYS A 1 121 ? -12.290 3.641 -10.527 1.00 89.75 121 LYS A CA 1
ATOM 972 C C . LYS A 1 121 ? -12.976 3.495 -11.884 1.00 89.75 121 LYS A C 1
ATOM 974 O O . LYS A 1 121 ? -14.160 3.782 -11.992 1.00 89.75 121 LYS A O 1
ATOM 979 N N . GLN A 1 122 ? -12.274 3.017 -12.912 1.00 90.81 122 GLN A N 1
ATOM 980 C CA . GLN A 1 122 ? -12.899 2.692 -14.201 1.00 90.81 122 GLN A CA 1
ATOM 981 C C . GLN A 1 122 ? -13.858 1.504 -14.104 1.00 90.81 122 GLN A C 1
ATOM 983 O O . GLN A 1 122 ? -14.797 1.422 -14.891 1.00 90.81 122 GLN A O 1
ATOM 988 N N . CYS A 1 123 ? -13.616 0.597 -13.155 1.00 89.00 123 CYS A N 1
ATOM 989 C CA . CYS A 1 123 ? -14.433 -0.597 -12.950 1.00 89.00 123 CYS A CA 1
ATOM 990 C C . CYS A 1 123 ? -15.036 -0.667 -11.541 1.00 89.00 123 CYS A C 1
ATOM 992 O O . CYS A 1 123 ? -16.087 -1.275 -11.367 1.00 89.00 123 CYS A O 1
ATOM 994 N N . HIS A 1 124 ? -14.387 -0.062 -10.541 1.00 88.19 124 HIS A N 1
ATOM 995 C CA . HIS A 1 124 ? -14.827 -0.106 -9.149 1.00 88.19 124 HIS A CA 1
ATOM 996 C C . HIS A 1 124 ? -15.226 1.272 -8.637 1.00 88.19 124 HIS A C 1
ATOM 998 O O . HIS A 1 124 ? -14.372 2.132 -8.440 1.00 88.19 124 HIS A O 1
ATOM 1004 N N . ASP A 1 125 ? -16.500 1.448 -8.304 1.00 85.81 125 ASP A N 1
ATOM 1005 C CA . ASP A 1 125 ? -16.939 2.601 -7.520 1.00 85.81 125 ASP A CA 1
ATOM 1006 C C . ASP A 1 125 ? -16.715 2.324 -6.025 1.00 85.81 125 ASP A C 1
ATOM 1008 O O . ASP A 1 125 ? -17.617 1.959 -5.272 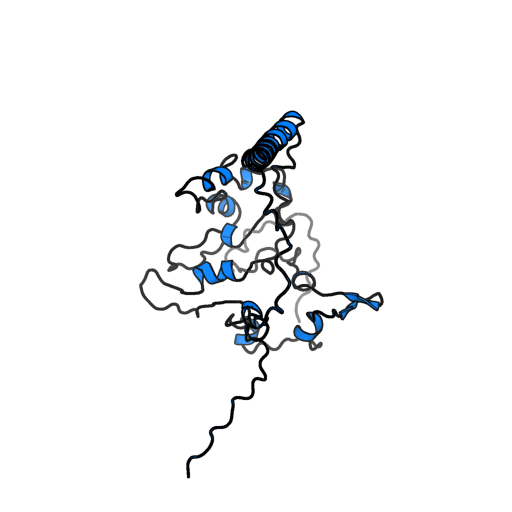1.00 85.81 125 ASP A O 1
ATOM 1012 N N . GLY A 1 126 ? -15.439 2.345 -5.632 1.00 75.56 126 GLY A N 1
ATOM 1013 C CA . GLY A 1 126 ? -15.021 2.056 -4.265 1.00 75.56 126 GLY A CA 1
ATOM 1014 C C . GLY A 1 126 ? -15.446 3.165 -3.297 1.00 75.56 126 GLY A C 1
ATOM 1015 O O . GLY A 1 126 ? -15.401 4.343 -3.662 1.00 75.56 126 GLY A O 1
ATOM 1016 N N . PRO A 1 127 ? -15.805 2.823 -2.047 1.00 75.06 127 PRO A N 1
ATOM 1017 C CA . PRO A 1 127 ? -16.176 3.822 -1.058 1.00 75.06 127 PRO A CA 1
ATOM 1018 C C . PRO A 1 127 ? -15.016 4.785 -0.796 1.00 75.06 127 PRO A C 1
ATOM 1020 O O . PRO A 1 127 ? -13.842 4.401 -0.792 1.00 75.06 127 PRO A O 1
ATOM 1023 N N . ILE A 1 128 ? -15.352 6.047 -0.534 1.00 78.88 128 ILE A N 1
ATOM 1024 C CA . ILE A 1 128 ? -14.379 6.995 0.007 1.00 78.88 128 ILE A CA 1
ATOM 1025 C C . ILE A 1 128 ? -13.914 6.499 1.382 1.00 78.88 128 ILE A C 1
ATOM 1027 O O . ILE A 1 128 ? -14.720 6.018 2.175 1.00 78.88 128 ILE A O 1
ATOM 1031 N N . HIS A 1 129 ? -12.611 6.595 1.661 1.00 82.88 129 HIS A N 1
ATOM 1032 C CA . HIS A 1 129 ? -12.039 6.082 2.911 1.00 82.88 129 HIS A CA 1
ATOM 1033 C C . HIS A 1 129 ? -12.594 6.832 4.138 1.00 82.88 129 HIS A C 1
ATOM 1035 O O . HIS A 1 129 ? -13.030 6.210 5.100 1.00 82.88 129 HIS A O 1
ATOM 1041 N N . HIS A 1 130 ? -12.637 8.167 4.065 1.00 84.44 130 HIS A N 1
ATOM 1042 C CA . HIS A 1 130 ? -13.421 9.052 4.930 1.00 84.44 130 HIS A CA 1
ATOM 1043 C C . HIS A 1 130 ? -13.489 10.437 4.265 1.00 84.44 130 HIS A C 1
ATOM 1045 O O . HIS A 1 130 ? -12.509 10.880 3.668 1.00 84.44 130 HIS A O 1
ATOM 1051 N N . ASP A 1 131 ? -14.618 11.134 4.369 1.00 85.44 131 ASP A N 1
ATOM 1052 C CA . ASP A 1 131 ? -14.826 12.473 3.788 1.00 85.44 131 ASP A CA 1
ATOM 1053 C C . ASP A 1 131 ? -13.947 13.585 4.401 1.00 85.44 131 ASP A C 1
ATOM 1055 O O . ASP A 1 131 ? -13.598 14.541 3.711 1.00 85.44 131 ASP A O 1
ATOM 1059 N N . VAL A 1 132 ? -13.545 13.449 5.668 1.00 86.75 132 VAL A N 1
ATOM 1060 C CA . VAL A 1 132 ? -12.682 14.399 6.395 1.00 86.75 132 VAL A CA 1
ATOM 1061 C C . VAL A 1 132 ? -11.253 13.888 6.623 1.00 86.75 132 VAL A C 1
ATOM 1063 O O . VAL A 1 132 ? -10.545 14.409 7.487 1.00 86.75 132 VAL A O 1
ATOM 1066 N N . ALA A 1 133 ? -10.808 12.874 5.874 1.00 84.94 133 ALA A N 1
ATOM 1067 C CA . ALA A 1 133 ? -9.439 12.366 5.969 1.00 84.94 133 ALA A CA 1
ATOM 1068 C C . ALA A 1 133 ? -8.412 13.403 5.482 1.00 84.94 133 ALA A C 1
ATOM 1070 O O . ALA A 1 133 ? -8.544 13.971 4.395 1.00 84.94 133 ALA A O 1
ATOM 1071 N N . VAL A 1 134 ? -7.356 13.612 6.270 1.00 82.88 134 VAL A N 1
ATOM 1072 C CA . VAL A 1 134 ? -6.170 14.361 5.841 1.00 82.88 134 VAL A CA 1
ATOM 1073 C C . VAL A 1 134 ? -5.291 13.416 5.018 1.00 82.88 134 VAL A C 1
ATOM 1075 O O . VAL A 1 134 ? -4.816 12.421 5.551 1.00 82.88 134 VAL A O 1
ATOM 1078 N N . ASP A 1 135 ? -5.090 13.724 3.733 1.00 82.38 135 ASP A N 1
ATOM 1079 C CA . ASP A 1 135 ? -4.285 12.929 2.783 1.00 82.38 135 ASP A CA 1
ATOM 1080 C C . ASP A 1 135 ? -4.765 11.464 2.628 1.00 82.38 135 ASP A C 1
ATOM 1082 O O . ASP A 1 135 ? -4.124 10.528 3.115 1.00 82.38 135 ASP A O 1
ATOM 1086 N N . PRO A 1 136 ? -5.928 11.233 1.984 1.00 81.00 136 PRO A N 1
ATOM 1087 C CA . PRO A 1 136 ? -6.496 9.896 1.861 1.00 81.00 136 PRO A CA 1
ATOM 1088 C C . PRO A 1 136 ? -5.552 8.946 1.102 1.00 81.00 136 PRO A C 1
ATOM 1090 O O . PRO A 1 136 ? -4.991 9.320 0.066 1.00 81.00 136 PRO A O 1
ATOM 1093 N N . PRO A 1 137 ? -5.392 7.694 1.570 1.00 82.88 137 PRO A N 1
ATOM 1094 C CA . PRO A 1 137 ? -4.521 6.738 0.909 1.00 82.88 137 PRO A CA 1
ATOM 1095 C C . PRO A 1 137 ? -5.082 6.345 -0.459 1.00 82.88 137 PRO A C 1
ATOM 1097 O O . PRO A 1 137 ? -6.290 6.206 -0.643 1.00 82.88 137 PRO A O 1
ATOM 1100 N N . GLN A 1 138 ? -4.181 6.078 -1.402 1.00 84.38 138 GLN A N 1
ATOM 1101 C CA . GLN A 1 138 ? -4.552 5.490 -2.686 1.00 84.38 138 GLN A CA 1
ATOM 1102 C C . GLN A 1 138 ? -4.997 4.035 -2.526 1.00 84.38 138 GLN A C 1
ATOM 1104 O O . GLN A 1 138 ? -4.494 3.315 -1.657 1.00 84.38 138 GLN A O 1
ATOM 1109 N N . CYS A 1 139 ? -5.864 3.561 -3.421 1.00 86.12 139 CYS A N 1
ATOM 1110 C CA . CYS A 1 139 ? -6.424 2.209 -3.401 1.00 86.12 139 CYS A CA 1
ATOM 1111 C C . CYS A 1 139 ? -5.322 1.143 -3.283 1.00 86.12 139 CYS A C 1
ATOM 1113 O O . CYS A 1 139 ? -5.396 0.258 -2.432 1.00 86.12 139 CYS A O 1
ATOM 1115 N N . ALA A 1 140 ? -4.259 1.268 -4.085 1.00 84.31 140 ALA A N 1
ATOM 1116 C CA . ALA A 1 140 ? -3.162 0.301 -4.151 1.00 84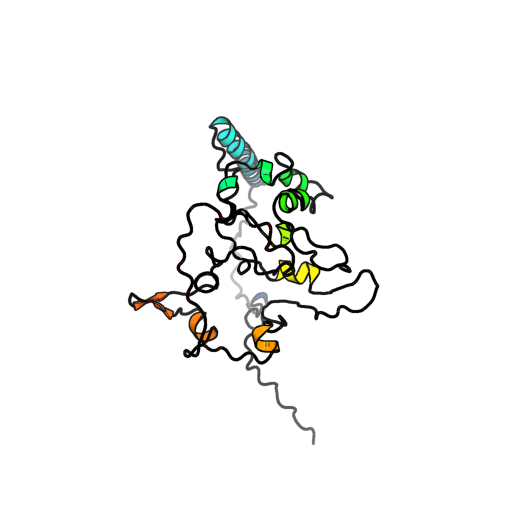.31 140 ALA A CA 1
ATOM 1117 C C . ALA A 1 140 ? -2.241 0.292 -2.911 1.00 84.31 140 ALA A C 1
ATOM 1119 O O . ALA A 1 140 ? -1.400 -0.603 -2.780 1.00 84.31 140 ALA A O 1
ATOM 1120 N N . ASN A 1 141 ? -2.381 1.257 -1.991 1.00 81.94 141 ASN A N 1
ATOM 1121 C CA . ASN A 1 141 ? -1.630 1.251 -0.733 1.00 81.94 141 ASN A CA 1
ATOM 1122 C C . ASN A 1 141 ? -2.095 0.112 0.185 1.00 81.94 141 ASN A C 1
ATOM 1124 O O . ASN A 1 141 ? -1.258 -0.507 0.848 1.00 81.94 141 ASN A O 1
ATOM 1128 N N . CYS A 1 142 ? -3.398 -0.188 0.166 1.00 81.00 142 CYS A N 1
ATOM 1129 C CA . CYS A 1 142 ? -4.015 -1.266 0.940 1.00 81.00 142 CYS A CA 1
ATOM 1130 C C . CYS A 1 142 ? -4.401 -2.458 0.048 1.00 81.00 142 CYS A C 1
ATOM 1132 O O . CYS A 1 142 ? -4.050 -3.595 0.354 1.00 81.00 142 CYS A O 1
ATOM 1134 N N . HIS A 1 143 ? -5.031 -2.212 -1.104 1.00 82.50 143 HIS A N 1
ATOM 1135 C CA . HIS A 1 143 ? -5.407 -3.241 -2.081 1.00 82.50 143 HIS A CA 1
ATOM 1136 C C . HIS A 1 143 ? -4.216 -3.593 -2.982 1.00 82.50 143 HIS A C 1
ATOM 1138 O O . HIS A 1 143 ? -4.137 -3.207 -4.149 1.00 82.50 143 HIS A O 1
ATOM 11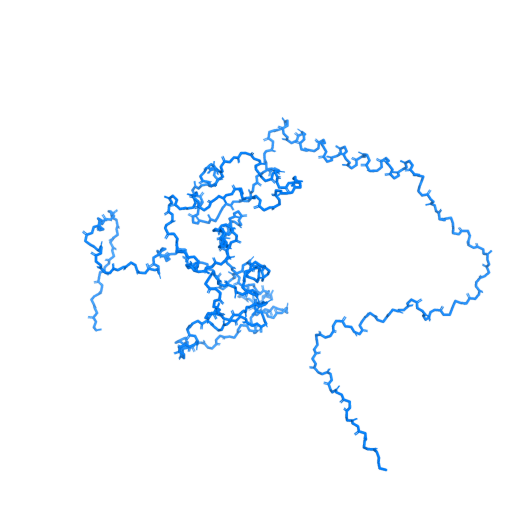44 N N . ARG A 1 144 ? -3.231 -4.279 -2.397 1.00 80.88 144 ARG A N 1
ATOM 1145 C CA . ARG A 1 144 ? -1.970 -4.619 -3.062 1.00 80.88 144 ARG A CA 1
ATOM 1146 C C . ARG A 1 144 ? -2.148 -5.755 -4.059 1.00 80.88 144 ARG A C 1
ATOM 1148 O O . ARG A 1 144 ? -2.527 -6.861 -3.687 1.00 80.88 144 ARG A O 1
ATOM 1155 N N . GLU A 1 145 ? -1.748 -5.490 -5.294 1.00 84.19 145 GLU A N 1
ATOM 1156 C CA . GLU A 1 145 ? -1.759 -6.469 -6.376 1.00 84.19 145 GLU A CA 1
ATOM 1157 C C . GLU A 1 145 ? -0.375 -7.130 -6.585 1.00 84.19 145 GLU A C 1
ATOM 1159 O O . GLU A 1 145 ? 0.607 -6.782 -5.922 1.00 84.19 145 GLU A O 1
ATOM 1164 N N . HIS A 1 146 ? -0.291 -8.104 -7.497 1.00 87.06 146 HIS A N 1
ATOM 1165 C CA . HIS A 1 146 ? 0.876 -8.938 -7.802 1.00 87.06 146 HIS A CA 1
ATOM 1166 C C . HIS A 1 146 ? 1.296 -9.860 -6.654 1.00 87.06 146 HIS A C 1
ATOM 1168 O O . HIS A 1 146 ? 2.484 -10.100 -6.415 1.00 87.06 146 HIS A O 1
ATOM 1174 N N . ARG A 1 147 ? 0.321 -10.392 -5.915 1.00 76.44 147 ARG A N 1
ATOM 1175 C CA . ARG A 1 147 ? 0.565 -11.427 -4.897 1.00 76.44 147 ARG A CA 1
ATOM 1176 C C . ARG A 1 147 ? 0.031 -12.805 -5.281 1.00 76.44 147 ARG A C 1
ATOM 1178 O O . ARG A 1 147 ? 0.385 -13.780 -4.622 1.00 76.44 147 ARG A O 1
ATOM 1185 N N . GLY A 1 148 ? -0.730 -12.912 -6.371 1.00 68.62 148 GLY A N 1
ATOM 1186 C CA . GLY A 1 148 ? -1.367 -14.145 -6.849 1.00 68.62 148 GLY A CA 1
ATOM 1187 C C . GLY A 1 148 ? -2.630 -14.536 -6.075 1.00 68.62 148 GLY A C 1
ATOM 1188 O O . GLY A 1 148 ? -3.541 -15.111 -6.657 1.00 68.62 148 GLY A O 1
ATOM 1189 N N . HIS A 1 149 ? -2.721 -14.151 -4.802 1.00 64.06 149 HIS A N 1
ATOM 1190 C CA . HIS A 1 149 ? -3.924 -14.227 -3.976 1.00 64.06 149 HIS A CA 1
ATOM 1191 C C . HIS A 1 149 ? -4.077 -12.885 -3.262 1.00 64.06 149 HIS A C 1
ATOM 1193 O O . HIS A 1 149 ? -3.091 -12.363 -2.726 1.00 64.06 149 HIS A O 1
ATOM 1199 N N . ALA A 1 150 ? -5.273 -12.303 -3.300 1.00 57.75 150 ALA A N 1
ATOM 1200 C CA . ALA A 1 150 ? -5.570 -11.169 -2.447 1.00 57.75 150 ALA A CA 1
ATOM 1201 C C . ALA A 1 150 ? -5.708 -11.720 -1.017 1.00 57.75 150 ALA A C 1
ATOM 1203 O O . ALA A 1 150 ? -6.357 -12.731 -0.760 1.00 57.75 150 ALA A O 1
ATOM 1204 N N . LEU A 1 151 ? -4.894 -11.170 -0.122 1.00 59.31 151 LEU A N 1
ATOM 1205 C CA . LEU A 1 151 ? -4.866 -11.525 1.287 1.00 59.31 151 LEU A CA 1
ATOM 1206 C C . LEU A 1 151 ? -4.639 -10.221 2.034 1.00 59.31 151 LEU A C 1
ATOM 1208 O O . LEU A 1 151 ? -3.497 -9.802 2.245 1.00 59.31 151 LEU A O 1
ATOM 1212 N N . LEU A 1 152 ? -5.732 -9.568 2.431 1.00 56.09 152 LEU A N 1
ATOM 1213 C CA . LEU A 1 152 ? -5.666 -8.424 3.348 1.00 56.09 152 LEU A CA 1
ATOM 1214 C C . LEU A 1 152 ? -4.918 -8.795 4.645 1.00 56.09 152 LEU A C 1
ATOM 1216 O O . LEU A 1 152 ? -4.217 -7.963 5.211 1.00 56.09 152 LEU A O 1
ATOM 1220 N N . ALA A 1 153 ? -4.980 -10.068 5.054 1.00 55.91 153 ALA A N 1
ATOM 1221 C CA . ALA A 1 153 ? -4.254 -10.618 6.201 1.00 55.91 153 ALA A CA 1
ATOM 1222 C C . ALA A 1 153 ? -2.715 -10.636 6.049 1.00 55.91 153 ALA A C 1
ATOM 1224 O O . ALA A 1 153 ? -2.017 -10.867 7.031 1.00 55.91 153 ALA A O 1
ATOM 1225 N N . ASP A 1 154 ? -2.171 -10.395 4.849 1.00 64.12 154 ASP A N 1
ATOM 1226 C CA . ASP A 1 154 ? -0.721 -10.306 4.593 1.00 64.12 154 ASP A CA 1
ATOM 1227 C C . ASP A 1 154 ? -0.233 -8.841 4.491 1.00 64.12 154 ASP A C 1
ATOM 1229 O O . ASP A 1 154 ? 0.823 -8.531 3.915 1.00 64.12 154 ASP A O 1
ATOM 1233 N N . LEU A 1 155 ? -1.027 -7.889 4.991 1.00 68.75 155 LEU A N 1
ATOM 1234 C CA . LEU A 1 155 ? -0.602 -6.502 5.159 1.00 68.75 155 LEU A CA 1
ATOM 1235 C C . LEU A 1 155 ? 0.138 -6.358 6.497 1.00 68.75 155 LEU A C 1
ATOM 1237 O O . LEU A 1 155 ? -0.427 -6.672 7.540 1.00 68.75 155 LEU A O 1
ATOM 1241 N N . PRO A 1 156 ? 1.392 -5.875 6.501 1.00 76.06 156 PRO A N 1
ATOM 1242 C CA . PRO A 1 156 ? 2.089 -5.607 7.751 1.00 76.06 156 PRO A CA 1
ATOM 1243 C C . PRO A 1 156 ? 1.446 -4.416 8.469 1.00 76.06 156 PRO A C 1
ATOM 1245 O O . PRO A 1 156 ? 1.089 -3.439 7.806 1.00 76.06 156 PRO A O 1
ATOM 1248 N N . ASP A 1 157 ? 1.409 -4.452 9.805 1.00 82.12 157 ASP A N 1
ATOM 1249 C CA . ASP A 1 157 ? 0.845 -3.410 10.682 1.00 82.12 157 ASP A CA 1
ATOM 1250 C C . ASP A 1 157 ? 1.222 -1.990 10.247 1.00 82.12 157 ASP A C 1
ATOM 1252 O O . ASP A 1 157 ? 0.368 -1.112 10.169 1.00 82.12 157 ASP A O 1
ATOM 1256 N N . GLY A 1 158 ? 2.486 -1.794 9.854 1.00 83.69 158 GLY A N 1
ATOM 1257 C CA . GLY A 1 158 ? 3.018 -0.518 9.371 1.00 83.69 158 GLY A CA 1
ATOM 1258 C C . GLY A 1 158 ? 2.233 0.131 8.224 1.00 83.69 158 GLY A C 1
ATOM 1259 O O . GLY A 1 158 ? 2.354 1.332 8.016 1.00 83.69 158 GLY A O 1
ATOM 1260 N N . ARG A 1 159 ? 1.443 -0.629 7.452 1.00 83.44 159 ARG A N 1
ATOM 1261 C CA . ARG A 1 159 ? 0.577 -0.084 6.392 1.00 83.44 159 ARG A CA 1
ATOM 1262 C C . ARG A 1 159 ? -0.676 0.567 6.953 1.00 83.44 159 ARG A C 1
ATOM 1264 O O . ARG A 1 159 ? -1.054 1.627 6.473 1.00 83.44 159 ARG A O 1
ATOM 1271 N N . CYS A 1 160 ? -1.282 -0.050 7.958 1.00 83.19 160 CYS A N 1
ATOM 1272 C CA . CYS A 1 160 ? -2.464 0.481 8.623 1.00 83.19 160 CYS A CA 1
ATOM 1273 C C . CYS A 1 160 ? -2.067 1.654 9.524 1.00 83.19 160 CYS A C 1
ATOM 1275 O O . CYS A 1 160 ? -2.663 2.727 9.467 1.00 83.19 160 CYS A O 1
ATOM 1277 N N . THR A 1 161 ? -1.001 1.480 10.305 1.00 88.25 161 THR A N 1
ATOM 1278 C CA . THR A 1 161 ? -0.561 2.483 11.280 1.00 88.25 161 THR A CA 1
ATOM 1279 C C . THR A 1 161 ? 0.019 3.730 10.622 1.00 88.25 161 THR A C 1
ATOM 1281 O O . THR A 1 161 ? -0.061 4.793 11.217 1.00 88.25 161 THR A O 1
ATOM 1284 N N . ALA A 1 162 ? 0.495 3.658 9.371 1.00 85.75 162 ALA A N 1
ATOM 1285 C CA . ALA A 1 162 ? 0.949 4.834 8.621 1.00 85.75 162 ALA A CA 1
ATOM 1286 C C . ALA A 1 162 ? -0.093 5.965 8.546 1.00 85.75 162 ALA A C 1
ATOM 1288 O O . ALA A 1 162 ? 0.291 7.126 8.430 1.00 85.75 162 ALA A O 1
ATOM 1289 N N . CYS A 1 163 ? -1.383 5.625 8.609 1.00 85.06 163 CYS A N 1
ATOM 1290 C CA . CYS A 1 163 ? -2.472 6.599 8.654 1.00 85.06 163 CYS A CA 1
ATOM 1291 C C . CYS A 1 163 ? -3.242 6.539 9.976 1.00 85.06 163 CYS A C 1
ATOM 1293 O O . CYS A 1 163 ? -3.677 7.568 10.477 1.00 85.06 163 CYS A O 1
ATOM 1295 N N . HIS A 1 164 ? -3.409 5.349 10.558 1.00 87.81 164 HIS A N 1
ATOM 1296 C CA . HIS A 1 164 ? -4.276 5.173 11.718 1.00 87.81 164 HIS A CA 1
ATOM 1297 C C . HIS A 1 164 ? -3.586 5.327 13.083 1.00 87.81 164 HIS A C 1
ATOM 1299 O O . HIS A 1 164 ? -4.280 5.272 14.094 1.00 87.81 164 HIS A O 1
ATOM 1305 N N . SER A 1 165 ? -2.263 5.526 13.161 1.00 90.88 165 SER A N 1
ATOM 1306 C CA . SER A 1 165 ? -1.599 5.737 14.461 1.00 90.88 165 SER A CA 1
ATOM 1307 C C . SER A 1 165 ? -1.863 7.112 15.064 1.00 90.88 165 SER A C 1
ATOM 1309 O O . SER A 1 165 ? -1.775 7.278 16.275 1.00 90.88 165 SER A O 1
ATOM 1311 N N . ASP A 1 166 ? -2.160 8.102 14.222 1.00 90.56 166 ASP A N 1
ATOM 1312 C CA . ASP A 1 166 ? -2.469 9.469 14.637 1.00 90.56 166 ASP A CA 1
ATOM 1313 C C . ASP A 1 166 ? -3.513 10.069 13.688 1.00 90.56 166 ASP A C 1
ATOM 1315 O O . ASP A 1 166 ? -3.194 10.785 12.738 1.00 90.56 166 ASP A O 1
ATOM 1319 N N . LEU A 1 167 ? -4.777 9.692 13.894 1.00 89.56 167 LEU A N 1
ATOM 1320 C CA . LEU A 1 167 ? -5.884 10.095 13.038 1.00 89.56 167 LEU A CA 1
ATOM 1321 C C . LEU A 1 167 ? -6.205 11.576 13.223 1.00 89.56 167 LEU A C 1
ATOM 1323 O O . LEU A 1 167 ? -6.752 12.008 14.241 1.00 89.56 167 LEU A O 1
ATOM 1327 N N . GLN A 1 168 ? -5.941 12.333 12.166 1.00 89.19 168 GLN A N 1
ATOM 1328 C CA . GLN A 1 168 ? -6.282 13.742 12.063 1.00 89.19 168 GLN A CA 1
ATOM 1329 C C . GLN A 1 168 ? -7.430 13.938 11.078 1.00 89.19 168 GLN A C 1
ATOM 1331 O O . GLN A 1 168 ? -7.589 13.193 10.108 1.00 89.19 168 GLN A O 1
ATOM 1336 N N . ARG A 1 169 ? -8.230 14.973 11.328 1.00 90.06 169 ARG A N 1
ATOM 1337 C CA . ARG A 1 169 ? -9.340 15.369 10.463 1.00 90.06 169 ARG A CA 1
ATOM 1338 C C . ARG A 1 169 ? -9.087 16.735 9.855 1.00 90.06 169 ARG A C 1
ATOM 1340 O O . ARG A 1 169 ? -8.547 17.624 10.512 1.00 90.06 169 ARG A O 1
ATOM 1347 N N . THR A 1 170 ? -9.551 16.924 8.626 1.00 90.44 170 THR A N 1
ATOM 1348 C CA . THR A 1 170 ? -9.462 18.208 7.914 1.00 90.44 170 THR A CA 1
ATOM 1349 C C . THR A 1 170 ? -10.229 19.332 8.612 1.00 90.44 170 THR A C 1
ATOM 1351 O O . THR A 1 170 ? -9.860 20.494 8.476 1.00 90.44 170 THR A O 1
ATOM 1354 N N . ASP A 1 171 ? -11.259 19.005 9.398 1.00 90.94 171 ASP A N 1
ATOM 1355 C CA . ASP A 1 171 ? -12.051 19.961 10.179 1.00 90.94 171 ASP A CA 1
ATOM 1356 C C . ASP A 1 171 ? -11.469 20.271 11.573 1.00 90.94 1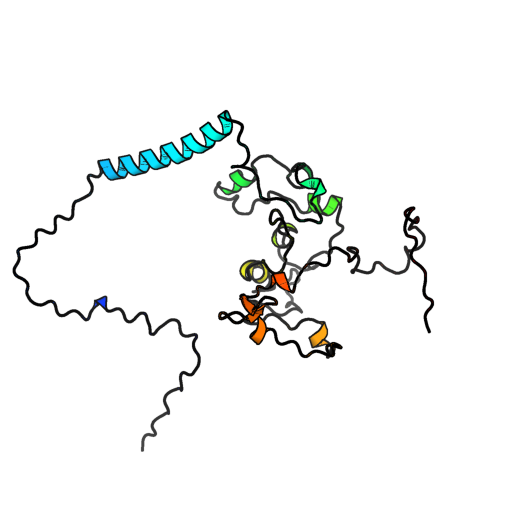71 ASP A C 1
ATOM 1358 O O . ASP A 1 171 ? -12.096 20.984 12.359 1.00 90.94 171 ASP A O 1
ATOM 1362 N N . GLY A 1 172 ? -10.286 19.736 11.900 1.00 86.94 172 GLY A N 1
ATOM 1363 C CA . GLY A 1 172 ? -9.579 19.984 13.160 1.00 86.94 172 GLY A CA 1
ATOM 1364 C C . GLY A 1 172 ? -10.221 19.352 14.399 1.00 86.94 172 GLY A C 1
ATOM 1365 O O . GLY A 1 172 ? -9.732 19.551 15.511 1.00 86.94 172 GLY A O 1
ATOM 1366 N N . LYS A 1 173 ? -11.312 18.593 14.241 1.00 88.38 173 LYS A N 1
ATOM 1367 C CA . LYS A 1 173 ? -11.933 17.857 15.347 1.00 88.38 173 LYS A CA 1
ATOM 1368 C C . LYS A 1 173 ? -11.183 16.555 15.609 1.00 88.38 173 LYS A C 1
ATOM 1370 O O . LYS A 1 173 ? -10.494 16.025 14.741 1.00 88.38 173 LYS A O 1
ATOM 1375 N N . GLN A 1 174 ? -11.371 16.004 16.805 1.00 84.56 174 GLN A N 1
ATOM 1376 C CA . GLN A 1 174 ? -10.888 14.658 17.102 1.00 84.56 174 GLN A CA 1
ATOM 1377 C C . GLN A 1 174 ? -11.623 13.623 16.241 1.00 84.56 174 GLN A C 1
ATOM 1379 O O . GLN A 1 174 ? -12.820 13.753 15.945 1.00 84.56 174 GLN A O 1
ATOM 1384 N N . SER A 1 175 ? -10.882 12.605 15.807 1.00 84.62 175 SER A N 1
ATOM 1385 C CA . SER A 1 175 ? -11.449 11.436 15.142 1.00 84.62 175 SER A CA 1
ATOM 1386 C C . SER A 1 175 ? -12.463 10.748 16.057 1.00 84.62 175 SER A C 1
ATOM 1388 O O . SER A 1 175 ? -12.250 10.642 17.262 1.00 84.62 175 SER A O 1
ATOM 1390 N N . ALA A 1 176 ? -13.575 10.280 15.485 1.00 82.25 176 ALA A N 1
ATOM 1391 C CA . ALA A 1 176 ? -14.496 9.391 16.196 1.00 82.25 176 ALA A CA 1
ATOM 1392 C C . ALA A 1 176 ? -13.913 7.973 16.350 1.00 82.25 176 ALA A C 1
ATOM 1394 O O . ALA A 1 176 ? -14.376 7.197 17.182 1.00 82.25 176 ALA A O 1
ATOM 1395 N N . PHE A 1 177 ? -12.904 7.642 15.542 1.00 82.44 177 PHE A N 1
ATOM 1396 C CA . PHE A 1 177 ? -12.183 6.378 15.587 1.00 82.44 177 PHE A CA 1
ATOM 1397 C C . PHE A 1 177 ? -10.946 6.497 16.470 1.00 82.44 177 PHE A C 1
ATOM 1399 O O . PHE A 1 177 ? -10.257 7.520 16.451 1.00 82.44 177 PHE A O 1
ATOM 1406 N N . VAL A 1 178 ? -10.655 5.425 17.205 1.00 83.50 178 VAL A N 1
ATOM 1407 C CA . VAL A 1 178 ? -9.437 5.305 18.008 1.00 83.50 178 VAL A CA 1
ATOM 1408 C C . VAL A 1 178 ? -8.205 5.159 17.117 1.00 83.50 178 VAL A C 1
ATOM 1410 O O . VAL A 1 178 ? -8.275 4.589 16.026 1.00 83.50 178 VAL A O 1
ATOM 1413 N N . ASN A 1 179 ? -7.075 5.661 17.609 1.00 89.50 179 ASN A N 1
ATOM 1414 C CA . ASN A 1 179 ? -5.781 5.402 16.994 1.00 89.50 179 ASN A CA 1
ATOM 1415 C C . ASN A 1 179 ? -5.388 3.936 17.197 1.00 89.50 179 ASN A C 1
ATOM 1417 O O . ASN A 1 179 ? -5.649 3.377 18.261 1.00 89.50 179 ASN A O 1
ATOM 1421 N N . ILE A 1 180 ? -4.739 3.351 16.191 1.00 87.75 180 ILE A N 1
ATOM 1422 C CA . ILE A 1 180 ? -4.164 2.006 16.259 1.00 87.75 180 ILE A CA 1
ATOM 1423 C C . ILE A 1 180 ? -2.663 2.045 15.969 1.00 87.75 180 ILE A C 1
ATOM 1425 O O . ILE A 1 180 ? -2.203 2.658 15.005 1.00 87.75 180 ILE A O 1
ATOM 1429 N N . HIS A 1 181 ? -1.890 1.346 16.788 1.00 87.75 181 HIS A N 1
ATOM 1430 C CA . HIS A 1 181 ? -0.433 1.258 16.718 1.00 87.75 181 HIS A CA 1
ATOM 1431 C C . HIS A 1 181 ? 0.052 -0.135 16.309 1.00 87.75 181 HIS A C 1
ATOM 1433 O O . HIS A 1 181 ? 1.228 -0.306 15.981 1.00 87.75 181 HIS A O 1
ATOM 1439 N N . GLY A 1 182 ? -0.842 -1.122 16.277 1.00 83.06 182 GLY A N 1
ATOM 1440 C CA . GLY A 1 182 ? -0.555 -2.444 15.735 1.00 83.06 182 GLY A CA 1
ATOM 1441 C C . GLY A 1 182 ? -1.664 -3.442 16.024 1.00 83.06 182 GLY A C 1
ATOM 1442 O O . GLY A 1 182 ? -2.490 -3.240 16.914 1.00 83.06 182 GLY A O 1
ATOM 1443 N N . TRP A 1 183 ? -1.658 -4.556 15.294 1.00 77.31 183 TRP A N 1
ATOM 1444 C CA . TRP A 1 183 ? -2.698 -5.577 15.408 1.00 77.31 183 TRP A CA 1
ATOM 1445 C C . TRP A 1 183 ? -2.799 -6.141 16.831 1.00 77.31 183 TRP A C 1
ATOM 1447 O O . TRP A 1 183 ? -3.882 -6.283 17.386 1.00 77.31 183 TRP A O 1
ATOM 1457 N N . ALA A 1 184 ? -1.652 -6.440 17.440 1.00 78.31 184 ALA A N 1
ATOM 1458 C CA . ALA A 1 184 ? -1.576 -7.053 18.766 1.00 78.31 184 ALA A CA 1
ATOM 1459 C C . ALA A 1 184 ? -1.589 -6.046 19.931 1.00 78.31 184 ALA A C 1
ATOM 1461 O O . ALA A 1 184 ? -1.483 -6.466 21.082 1.00 78.31 184 ALA A O 1
ATOM 1462 N N . VAL A 1 185 ? -1.644 -4.741 19.646 1.00 80.19 185 VAL A N 1
ATOM 1463 C CA . VAL A 1 185 ? -1.537 -3.689 20.666 1.00 80.19 185 VAL A CA 1
ATOM 1464 C C . VAL A 1 185 ? -2.920 -3.159 21.016 1.00 80.19 185 VAL A C 1
ATOM 1466 O O . VAL A 1 185 ? -3.334 -3.230 22.169 1.00 80.19 185 VAL A O 1
ATOM 1469 N N . ASP A 1 186 ? -3.626 -2.639 20.020 1.00 79.56 186 ASP A N 1
ATOM 1470 C CA . ASP A 1 186 ? -4.834 -1.841 20.221 1.00 79.56 186 ASP A CA 1
ATOM 1471 C C . ASP A 1 186 ? -5.799 -1.900 19.028 1.00 79.56 186 ASP A C 1
ATOM 1473 O O . ASP A 1 186 ? -6.650 -1.024 18.873 1.00 79.56 186 ASP A O 1
ATOM 1477 N N . HIS A 1 187 ? -5.714 -2.942 18.190 1.00 78.25 187 HIS A N 1
ATOM 1478 C CA . HIS A 1 187 ? -6.714 -3.145 17.146 1.00 78.25 187 HIS A CA 1
ATOM 1479 C C . HIS A 1 187 ? -8.099 -3.356 17.782 1.00 78.25 187 HIS A C 1
ATOM 1481 O O . HIS A 1 187 ? -8.249 -4.242 18.629 1.00 78.25 187 HIS A O 1
ATOM 1487 N N . PRO A 1 188 ? -9.121 -2.576 17.386 1.00 71.06 188 PRO A N 1
ATOM 1488 C CA . PRO A 1 188 ? -10.451 -2.689 17.964 1.00 71.06 188 PRO A CA 1
ATOM 1489 C C . PRO A 1 188 ? -11.059 -4.062 17.675 1.00 71.06 188 PRO A C 1
ATOM 1491 O O . PRO A 1 188 ? -10.787 -4.683 16.643 1.00 71.06 188 PRO A O 1
ATOM 1494 N N . ASP A 1 189 ? -11.930 -4.522 18.570 1.00 70.25 189 ASP A N 1
ATOM 1495 C CA . ASP A 1 189 ? -12.672 -5.760 18.349 1.00 70.25 189 ASP A CA 1
ATOM 1496 C C . ASP A 1 189 ? -13.477 -5.685 17.050 1.00 70.25 189 ASP A C 1
ATOM 1498 O O . ASP A 1 189 ? -13.985 -4.627 16.669 1.00 70.25 189 ASP A O 1
ATOM 1502 N N . PHE A 1 190 ? -13.634 -6.818 16.364 1.00 69.62 190 PHE A N 1
ATOM 1503 C CA . PHE A 1 190 ? -14.506 -6.868 15.193 1.00 69.62 190 PHE A CA 1
ATOM 1504 C C . PHE A 1 190 ? -15.934 -6.464 15.575 1.00 69.62 190 PHE A C 1
ATOM 1506 O O . PHE A 1 190 ? -16.429 -6.839 16.638 1.00 69.62 190 PHE A O 1
ATOM 1513 N N . ARG A 1 191 ? -16.626 -5.753 14.675 1.00 62.69 191 ARG A N 1
ATOM 1514 C CA . ARG A 1 191 ? -17.979 -5.213 14.912 1.00 62.69 191 ARG A CA 1
ATOM 1515 C C . ARG A 1 191 ? -18.971 -6.252 15.450 1.00 62.69 191 ARG A C 1
ATOM 1517 O O . ARG A 1 191 ? -19.765 -5.934 16.325 1.00 62.69 191 ARG A O 1
ATOM 1524 N N . VAL A 1 192 ? -18.871 -7.502 14.988 1.00 62.75 192 VAL A N 1
ATOM 1525 C CA . VAL A 1 192 ? -19.707 -8.617 15.472 1.00 62.75 192 VAL A CA 1
ATOM 1526 C C . VAL A 1 192 ? -19.608 -8.813 16.990 1.00 62.75 192 VAL A C 1
ATOM 1528 O O . VAL A 1 192 ? -20.604 -9.117 17.634 1.00 62.75 192 VAL A O 1
ATOM 1531 N N . TRP A 1 193 ? -18.434 -8.579 17.577 1.00 65.38 193 TRP A N 1
ATOM 1532 C CA . TRP A 1 193 ? -18.195 -8.709 19.012 1.00 65.38 193 TRP A CA 1
ATOM 1533 C C . TRP A 1 193 ? -18.557 -7.439 19.782 1.00 65.38 193 TRP A C 1
ATOM 1535 O O . TRP A 1 193 ? -19.044 -7.532 20.906 1.00 65.38 193 TRP A O 1
ATOM 1545 N N . GLN A 1 194 ? -18.405 -6.264 19.161 1.00 66.81 194 GLN A N 1
ATOM 1546 C CA . GLN A 1 194 ? -18.819 -4.984 19.750 1.00 66.81 194 GLN A CA 1
ATOM 1547 C C . GLN A 1 194 ? -20.339 -4.910 19.973 1.00 66.81 194 GLN A C 1
ATOM 1549 O O . GLN A 1 194 ? -20.800 -4.321 20.947 1.00 66.81 194 GLN A O 1
ATOM 1554 N N . GLU A 1 195 ? -21.126 -5.554 19.110 1.00 73.88 195 GLU A N 1
ATOM 1555 C CA . GLU A 1 195 ? -22.593 -5.592 19.198 1.00 73.88 195 GLU A CA 1
ATOM 1556 C C . GLU A 1 195 ? -23.122 -6.703 20.134 1.00 73.88 195 GLU A C 1
ATOM 1558 O O . GLU A 1 195 ? -24.309 -7.026 20.109 1.00 73.88 195 GLU A O 1
ATOM 1563 N N . ASN A 1 196 ? -22.264 -7.311 20.969 1.00 65.56 196 ASN A N 1
ATOM 1564 C CA . ASN A 1 196 ? -22.569 -8.524 21.748 1.00 65.56 196 ASN A CA 1
ATOM 1565 C C . ASN A 1 196 ? -23.065 -9.698 20.883 1.00 65.56 196 ASN A C 1
ATOM 1567 O O . ASN A 1 196 ? -23.766 -10.592 21.376 1.00 65.56 196 ASN A O 1
ATOM 1571 N N . GLY A 1 197 ? -22.705 -9.718 19.597 1.00 64.50 197 GLY A N 1
ATOM 1572 C CA . GLY A 1 197 ? -22.986 -10.838 18.717 1.00 64.50 197 GLY A CA 1
ATOM 1573 C C . GLY A 1 197 ? -22.336 -12.090 19.288 1.00 64.50 197 GLY A C 1
ATOM 1574 O O . GLY A 1 197 ? -21.121 -12.170 19.459 1.00 64.50 197 GLY A O 1
ATOM 1575 N N . ARG A 1 198 ? -23.159 -13.076 19.637 1.00 63.19 198 ARG A N 1
ATOM 1576 C CA . ARG A 1 198 ? -22.662 -14.401 19.999 1.00 63.19 198 ARG A CA 1
ATOM 1577 C C . ARG A 1 198 ? -22.329 -15.136 18.713 1.00 63.19 198 ARG A C 1
ATOM 1579 O O . ARG A 1 198 ? -23.178 -15.221 17.827 1.00 63.19 198 ARG A O 1
ATOM 1586 N N . ASP A 1 199 ? -21.125 -15.692 18.639 1.00 66.25 199 ASP A N 1
ATOM 1587 C CA . ASP A 1 199 ? -20.812 -16.695 17.627 1.00 66.25 199 ASP A CA 1
ATOM 1588 C C . ASP A 1 199 ? -21.824 -17.838 17.754 1.00 66.25 199 ASP A C 1
ATOM 1590 O O . ASP A 1 199 ? -21.949 -18.477 18.801 1.00 66.25 199 ASP A O 1
ATOM 1594 N N . GLN A 1 200 ? -22.616 -18.012 16.696 1.00 69.50 200 GLN A N 1
ATOM 1595 C CA . GLN A 1 200 ? -23.663 -19.028 16.618 1.00 69.50 200 GLN A CA 1
ATOM 1596 C C . GLN A 1 200 ? -23.078 -20.421 16.348 1.00 69.50 200 GLN A C 1
ATOM 1598 O O . GLN A 1 200 ? -23.812 -21.409 16.324 1.00 69.50 200 GLN A O 1
ATOM 1603 N N . GLY A 1 201 ? -21.762 -20.516 16.140 1.00 69.12 201 GLY A N 1
ATOM 1604 C CA . GLY A 1 201 ? -21.045 -21.766 15.999 1.00 69.12 201 GLY A CA 1
ATOM 1605 C C . GLY A 1 201 ? -21.241 -22.668 17.215 1.00 69.12 201 GLY A C 1
ATOM 1606 O O . GLY A 1 201 ? -20.981 -22.301 18.359 1.00 69.12 201 GLY A O 1
ATOM 1607 N N . ALA A 1 202 ? -21.646 -23.914 16.964 1.00 78.31 202 ALA A N 1
ATOM 1608 C CA . ALA A 1 202 ? -21.702 -24.951 17.996 1.00 78.31 202 ALA A CA 1
ATOM 1609 C C . ALA A 1 202 ? -20.300 -25.392 18.469 1.00 78.31 202 ALA A C 1
ATOM 1611 O O . ALA A 1 202 ? -20.163 -26.097 19.471 1.00 78.31 202 ALA A O 1
ATOM 1612 N N . VAL A 1 203 ? -19.251 -24.995 17.742 1.00 77.81 203 VAL A N 1
ATOM 1613 C CA . VAL A 1 203 ? -17.861 -25.361 18.008 1.00 77.81 203 VAL A CA 1
ATOM 1614 C C . VAL A 1 203 ? -17.131 -24.169 18.608 1.00 77.81 203 VAL A C 1
ATOM 1616 O O . VAL A 1 203 ? -16.991 -23.130 17.975 1.00 77.81 203 VAL A O 1
ATOM 1619 N N . LYS A 1 204 ? -16.594 -24.345 19.819 1.00 75.06 204 LYS A N 1
ATOM 1620 C CA . LYS A 1 204 ? -15.699 -23.358 20.431 1.00 75.06 204 LYS A CA 1
ATOM 1621 C C . LYS A 1 204 ? -14.351 -23.390 19.718 1.00 75.06 204 LYS A C 1
ATOM 1623 O O . LYS A 1 204 ? -13.543 -24.288 19.958 1.00 75.06 204 LYS A O 1
ATOM 1628 N N . PHE A 1 205 ? -14.109 -22.413 18.853 1.00 75.00 205 PHE A N 1
ATOM 1629 C CA . PHE A 1 205 ? -12.838 -22.267 18.156 1.00 75.00 205 PHE A CA 1
ATOM 1630 C C . PHE A 1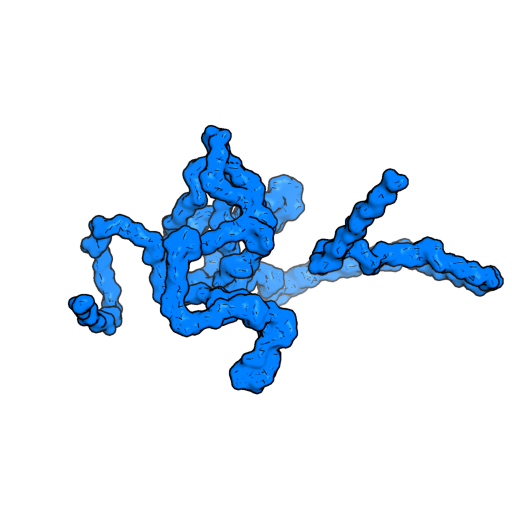 205 ? -11.877 -21.365 18.943 1.00 75.00 205 PHE A C 1
ATOM 1632 O O . PHE A 1 205 ? -12.240 -20.278 19.383 1.00 75.00 205 PHE A O 1
ATOM 1639 N N . ASN A 1 206 ? -10.634 -21.816 19.134 1.00 78.81 206 ASN A N 1
ATOM 1640 C CA . ASN A 1 206 ? -9.601 -21.058 19.841 1.00 78.81 206 ASN A CA 1
ATOM 1641 C C . ASN A 1 206 ? -8.388 -20.833 18.926 1.00 78.81 206 ASN A C 1
ATOM 1643 O O . ASN A 1 206 ? -7.606 -21.759 18.685 1.00 78.81 206 ASN A O 1
ATOM 1647 N N . HIS A 1 207 ? -8.216 -19.592 18.459 1.00 80.44 207 HIS A N 1
ATOM 1648 C CA . HIS A 1 207 ? -7.116 -19.175 17.583 1.00 80.44 207 HIS A CA 1
ATOM 1649 C C . HIS A 1 207 ? -5.728 -19.465 18.180 1.00 80.44 207 HIS A C 1
ATOM 1651 O O . HIS A 1 207 ? -4.837 -19.929 17.471 1.00 80.44 207 HIS A O 1
ATOM 1657 N N . PHE A 1 208 ? -5.544 -19.266 19.492 1.00 76.00 208 PHE A N 1
ATOM 1658 C CA . PHE A 1 208 ? -4.246 -19.429 20.156 1.00 76.00 208 PHE A CA 1
ATOM 1659 C C . PHE A 1 208 ? -3.720 -20.865 20.075 1.00 76.00 208 PHE A C 1
ATOM 1661 O O . PHE A 1 208 ? -2.526 -21.079 19.894 1.00 76.00 208 PHE A O 1
ATOM 1668 N N . VAL A 1 209 ? -4.597 -21.865 20.195 1.00 83.06 209 VAL A N 1
ATOM 1669 C CA . VAL A 1 209 ? -4.196 -23.280 20.106 1.00 83.06 209 VAL A CA 1
ATOM 1670 C C . VAL A 1 209 ? -3.796 -23.658 18.678 1.00 83.06 209 VAL A C 1
ATOM 1672 O O . VAL A 1 209 ? -2.897 -24.474 18.494 1.00 83.06 209 VAL A O 1
ATOM 1675 N N . HIS A 1 210 ? -4.425 -23.041 17.678 1.00 81.69 210 HIS A N 1
ATOM 1676 C CA . HIS A 1 210 ? -4.213 -23.359 16.267 1.00 81.69 210 HIS A CA 1
ATOM 1677 C C . HIS A 1 210 ? -2.983 -22.665 15.662 1.00 81.69 210 HIS A C 1
ATOM 1679 O O . HIS A 1 210 ? -2.391 -23.201 14.730 1.00 81.69 210 HIS A O 1
ATOM 1685 N N . LEU A 1 211 ? -2.555 -21.525 16.217 1.00 82.62 211 LEU A N 1
ATOM 1686 C CA . LEU A 1 211 ? -1.415 -20.734 15.724 1.00 82.62 211 LEU A CA 1
ATOM 1687 C C . LEU A 1 211 ? -0.121 -20.926 16.536 1.00 82.62 211 LEU A C 1
ATOM 1689 O O . LEU A 1 211 ? 0.820 -20.138 16.423 1.00 82.62 211 LEU A O 1
ATOM 1693 N N . ARG A 1 212 ? -0.049 -21.976 17.362 1.00 81.50 212 ARG A N 1
ATOM 1694 C CA . ARG A 1 212 ? 1.158 -22.304 18.134 1.00 81.50 212 ARG A CA 1
ATOM 1695 C C . ARG A 1 212 ? 2.350 -22.588 17.219 1.00 81.50 212 ARG A C 1
ATOM 1697 O O . ARG A 1 212 ? 2.208 -23.211 16.165 1.00 81.50 212 ARG A O 1
ATOM 1704 N N . ARG A 1 213 ? 3.549 -22.168 17.639 1.00 81.44 213 ARG A N 1
ATOM 1705 C CA . ARG A 1 213 ? 4.791 -22.356 16.863 1.00 81.44 213 ARG A CA 1
ATOM 1706 C C . ARG A 1 213 ? 5.156 -23.827 16.689 1.00 81.44 213 ARG A C 1
ATOM 1708 O O . ARG A 1 213 ? 5.740 -24.192 15.676 1.00 81.44 213 ARG A O 1
ATOM 1715 N N . GLU A 1 214 ? 4.770 -24.662 17.646 1.00 86.19 214 GLU A N 1
ATOM 1716 C CA . GLU A 1 214 ? 4.965 -26.113 17.631 1.00 86.19 214 GLU A CA 1
ATOM 1717 C C . GLU A 1 214 ? 4.101 -26.807 16.560 1.00 86.19 214 GLU A C 1
ATOM 1719 O O . GLU A 1 214 ? 4.345 -27.964 16.211 1.00 86.19 214 GLU A O 1
ATOM 1724 N N . GLY A 1 215 ? 3.113 -26.091 16.013 1.00 85.12 215 GLY A N 1
ATOM 1725 C CA . GLY A 1 215 ? 2.147 -26.604 15.058 1.00 85.12 215 GLY A CA 1
ATOM 1726 C C . GLY A 1 215 ? 1.077 -27.486 15.700 1.00 85.12 215 GLY A C 1
ATOM 1727 O O . GLY A 1 215 ? 1.142 -27.871 16.868 1.00 85.12 215 GLY A O 1
ATOM 1728 N N . ILE A 1 216 ? 0.064 -27.810 14.908 1.00 87.75 216 ILE A N 1
ATOM 1729 C CA . ILE A 1 216 ? -1.024 -28.713 15.275 1.00 87.75 216 ILE A CA 1
ATOM 1730 C C . ILE A 1 216 ? -0.956 -29.995 14.450 1.00 87.75 216 ILE A C 1
ATOM 1732 O O . ILE A 1 216 ? -0.339 -30.051 13.385 1.00 87.75 216 ILE A O 1
ATOM 1736 N N . ARG A 1 217 ? -1.603 -31.055 14.934 1.00 88.12 217 ARG A N 1
ATOM 1737 C CA . ARG A 1 217 ? -1.678 -32.324 14.208 1.00 88.12 217 ARG A CA 1
ATOM 1738 C C . ARG A 1 217 ? -2.632 -32.181 13.023 1.00 88.12 217 ARG A C 1
ATOM 1740 O O . ARG A 1 217 ? -3.829 -32.001 13.213 1.00 88.12 217 ARG A O 1
ATOM 1747 N N . GLY A 1 218 ? -2.094 -32.275 11.812 1.00 83.69 218 GLY A N 1
ATOM 1748 C CA . GLY A 1 218 ? -2.887 -32.260 10.590 1.00 83.69 218 GLY A CA 1
ATOM 1749 C C . GLY A 1 218 ? -3.599 -33.591 10.310 1.00 83.69 218 GLY A C 1
ATOM 1750 O O . GLY A 1 218 ? -3.356 -34.583 11.004 1.00 83.69 218 GLY A O 1
ATOM 1751 N N . PRO A 1 219 ? -4.417 -33.656 9.242 1.00 78.00 219 PRO A N 1
ATOM 1752 C CA . PRO A 1 219 ? -5.223 -34.834 8.893 1.00 78.00 219 PRO A CA 1
ATOM 1753 C C . PRO A 1 219 ? -4.409 -36.122 8.692 1.00 78.00 219 PRO A C 1
ATOM 1755 O O . PRO A 1 219 ? -4.876 -37.210 9.003 1.00 78.00 219 PRO A O 1
ATOM 1758 N N . ALA A 1 220 ? -3.164 -36.001 8.221 1.00 82.50 220 ALA A N 1
ATOM 1759 C CA . ALA A 1 220 ? -2.240 -37.120 8.014 1.00 82.50 220 ALA A CA 1
ATOM 1760 C C . ALA A 1 220 ? -1.384 -37.456 9.256 1.00 82.50 220 ALA A C 1
ATOM 1762 O O . ALA A 1 220 ? -0.363 -38.129 9.145 1.00 82.50 220 ALA A O 1
ATOM 1763 N N . GLY A 1 221 ? -1.718 -36.916 10.433 1.00 85.00 221 GLY A N 1
ATOM 1764 C CA . GLY A 1 221 ? -0.973 -37.129 11.680 1.00 85.00 221 GLY A CA 1
ATOM 1765 C C . GLY A 1 221 ? 0.346 -36.352 11.795 1.00 85.00 221 GLY A C 1
ATOM 1766 O O . GLY A 1 221 ? 0.924 -36.288 12.880 1.00 85.00 221 GLY A O 1
ATOM 1767 N N . LYS A 1 222 ? 0.812 -35.719 10.713 1.00 87.06 222 LYS A N 1
ATOM 1768 C CA . LYS A 1 222 ? 2.000 -34.857 10.710 1.00 87.06 222 LYS A CA 1
ATOM 1769 C C . LYS A 1 222 ? 1.698 -33.512 11.374 1.00 87.06 222 LYS A C 1
ATOM 1771 O O . LYS A 1 222 ? 0.630 -32.938 11.159 1.00 87.06 222 LYS A O 1
ATOM 1776 N N . LEU A 1 223 ? 2.654 -32.998 12.147 1.00 88.50 223 LEU A N 1
ATOM 1777 C CA . LEU A 1 223 ? 2.594 -31.631 12.659 1.00 88.50 223 LEU A CA 1
ATOM 1778 C C . LEU A 1 223 ? 2.676 -30.632 11.499 1.00 88.50 223 LEU A C 1
ATOM 1780 O O . LEU A 1 223 ? 3.550 -30.737 10.635 1.00 88.50 223 LEU A O 1
ATOM 1784 N N . MET A 1 224 ? 1.758 -29.673 11.493 1.00 86.12 224 MET A N 1
ATOM 1785 C CA . MET A 1 224 ? 1.736 -28.547 10.570 1.00 86.12 224 MET A CA 1
ATOM 1786 C C . MET A 1 224 ? 1.539 -27.257 11.354 1.00 86.12 224 MET A C 1
ATOM 1788 O O . MET A 1 224 ? 0.704 -27.182 12.252 1.00 86.12 224 MET A O 1
ATOM 1792 N N . GLN A 1 225 ? 2.306 -26.234 11.006 1.00 87.25 225 GLN A N 1
ATOM 1793 C CA . GLN A 1 225 ? 2.057 -24.896 11.508 1.00 87.25 225 GLN A CA 1
ATOM 1794 C C . GLN A 1 225 ? 0.983 -24.258 10.635 1.00 87.25 225 GLN A C 1
ATOM 1796 O O . GLN A 1 225 ? 1.167 -24.175 9.418 1.00 87.25 225 GLN A O 1
ATOM 1801 N N . LEU A 1 226 ? -0.124 -23.841 11.250 1.00 80.44 226 LEU A N 1
ATOM 1802 C CA . LEU A 1 226 ? -1.118 -23.058 10.537 1.00 80.44 226 LEU A CA 1
ATOM 1803 C C . LEU A 1 226 ? -0.665 -21.604 10.410 1.00 80.44 226 LEU A C 1
ATOM 1805 O O . LEU A 1 226 ? -0.033 -21.050 11.311 1.00 80.44 226 LEU A O 1
ATOM 1809 N N . ARG A 1 227 ? -1.015 -20.997 9.282 1.00 73.88 227 ARG A N 1
ATOM 1810 C CA . ARG A 1 227 ? -0.872 -19.569 9.007 1.00 73.88 227 ARG A CA 1
ATOM 1811 C C . ARG A 1 227 ? -2.250 -18.954 8.778 1.00 73.88 227 ARG A C 1
ATOM 1813 O O . ARG A 1 227 ? -3.206 -19.667 8.464 1.00 73.88 227 ARG A O 1
ATOM 1820 N N . CYS A 1 228 ? -2.352 -17.642 8.964 1.00 70.88 228 CYS A N 1
ATOM 1821 C CA . CYS A 1 228 ? -3.614 -16.902 8.962 1.00 70.88 228 CYS A CA 1
ATOM 1822 C C . CYS A 1 228 ? -4.442 -17.166 7.693 1.00 70.88 228 CYS A C 1
ATOM 1824 O O . CYS A 1 228 ? -5.652 -17.379 7.772 1.00 70.88 228 CYS A O 1
ATOM 1826 N N . GLU A 1 229 ? -3.781 -17.234 6.535 1.00 67.69 229 GLU A N 1
ATOM 1827 C CA . GLU A 1 229 ? -4.419 -17.412 5.228 1.00 67.69 229 GLU A CA 1
ATOM 1828 C C . GLU A 1 229 ? -5.058 -18.789 5.023 1.00 67.69 229 GLU A C 1
ATOM 1830 O O . GLU A 1 229 ? -5.865 -18.971 4.119 1.00 67.69 229 GLU A O 1
ATOM 1835 N N . GLN A 1 230 ? -4.719 -19.781 5.849 1.00 75.19 230 GLN A N 1
ATOM 1836 C CA . GLN A 1 230 ? -5.294 -21.120 5.714 1.00 75.19 230 GLN A CA 1
ATOM 1837 C C . GLN A 1 230 ? -6.738 -21.182 6.227 1.00 75.19 230 GLN A C 1
ATOM 1839 O O . GLN A 1 230 ? -7.488 -22.065 5.813 1.00 75.19 230 GLN A O 1
ATOM 1844 N N . CYS A 1 231 ? -7.133 -20.239 7.088 1.00 73.31 231 CYS A N 1
ATOM 1845 C CA . CYS A 1 231 ? -8.501 -20.103 7.593 1.00 73.31 231 CYS A CA 1
ATOM 1846 C C . CYS A 1 231 ? -9.195 -18.840 7.061 1.00 73.31 231 CYS A C 1
ATOM 1848 O O . CYS A 1 231 ? -10.391 -18.882 6.795 1.00 73.31 231 CYS A O 1
ATOM 1850 N N . HIS A 1 232 ? -8.457 -17.744 6.865 1.00 71.00 232 HIS A N 1
ATOM 1851 C CA . HIS A 1 232 ? -8.971 -16.497 6.292 1.00 71.00 232 HIS A CA 1
ATOM 1852 C C . HIS A 1 232 ? -8.708 -16.444 4.787 1.00 71.00 232 HIS A C 1
ATOM 1854 O O . HIS A 1 232 ? -7.856 -15.690 4.318 1.00 71.00 232 HIS A O 1
ATOM 1860 N N . GLN A 1 233 ? -9.426 -17.286 4.049 1.00 57.34 233 GLN A N 1
ATOM 1861 C CA . GLN A 1 233 ? -9.469 -17.217 2.592 1.00 57.34 233 GLN A CA 1
ATOM 1862 C C . GLN A 1 233 ? -10.517 -16.178 2.189 1.00 57.34 233 GLN A C 1
ATOM 1864 O O . GLN A 1 233 ? -11.551 -16.050 2.847 1.00 57.34 233 GLN A O 1
ATOM 1869 N N . GLU A 1 234 ? -10.237 -15.412 1.140 1.00 51.50 234 GLU A N 1
ATOM 1870 C CA . GLU A 1 234 ? -11.270 -14.589 0.518 1.00 51.50 234 GLU A CA 1
ATOM 1871 C C . GLU A 1 234 ? -12.332 -15.523 -0.080 1.00 51.50 234 GLU A C 1
ATOM 1873 O O . GLU A 1 234 ? -12.011 -16.584 -0.617 1.00 51.50 234 GLU A O 1
ATOM 1878 N N . ASP A 1 235 ? -13.608 -15.181 0.092 1.00 47.50 235 ASP A N 1
ATOM 1879 C CA . ASP A 1 235 ? -14.697 -15.967 -0.480 1.00 47.50 235 ASP A CA 1
ATOM 1880 C C . ASP A 1 235 ? -14.807 -15.650 -1.976 1.00 47.50 235 ASP A C 1
ATOM 1882 O O . ASP A 1 235 ? -15.368 -14.627 -2.366 1.00 47.50 235 ASP A O 1
ATOM 1886 N N . ASP A 1 236 ? -14.273 -16.535 -2.817 1.00 49.06 236 ASP A N 1
ATOM 1887 C CA . ASP A 1 236 ? -14.348 -16.437 -4.280 1.00 49.06 236 ASP A CA 1
ATOM 1888 C C . ASP A 1 236 ? -15.796 -16.474 -4.824 1.00 49.06 236 ASP A C 1
ATOM 1890 O O . ASP A 1 236 ? -16.015 -16.211 -6.010 1.00 49.06 236 ASP A O 1
ATOM 1894 N N . GLN A 1 237 ? -16.787 -16.851 -4.000 1.00 45.28 237 GLN A N 1
ATOM 1895 C CA . GLN A 1 237 ? -18.189 -17.023 -4.403 1.00 45.28 237 GLN A CA 1
ATOM 1896 C C . GLN A 1 237 ? -19.123 -15.934 -3.873 1.00 45.28 237 GLN A C 1
ATOM 1898 O O . GLN A 1 237 ? -20.281 -15.874 -4.300 1.00 45.28 237 GLN A O 1
ATOM 1903 N N . ALA A 1 238 ? -18.650 -15.049 -2.995 1.00 39.72 238 ALA A N 1
ATOM 1904 C CA . ALA A 1 238 ? -19.434 -13.894 -2.603 1.00 39.72 238 ALA A CA 1
ATOM 1905 C C . ALA A 1 238 ? -19.465 -12.904 -3.782 1.00 39.72 238 ALA A C 1
ATOM 1907 O O . ALA A 1 238 ? -18.410 -12.409 -4.191 1.00 39.72 238 ALA A O 1
ATOM 1908 N N . PRO A 1 239 ? -20.639 -12.569 -4.358 1.00 37.12 239 PRO A N 1
ATOM 1909 C CA . PRO A 1 239 ? -20.706 -11.404 -5.226 1.00 37.12 239 PRO A CA 1
ATOM 1910 C C . PRO A 1 239 ? -20.155 -10.210 -4.440 1.00 37.12 239 PRO A C 1
ATOM 1912 O O . PRO A 1 239 ? -20.447 -10.062 -3.252 1.00 37.12 239 PRO A O 1
ATOM 1915 N N . ILE A 1 240 ? -19.354 -9.371 -5.102 1.00 43.59 240 ILE A N 1
ATOM 1916 C CA . ILE A 1 240 ? -18.687 -8.168 -4.564 1.00 43.59 240 ILE A CA 1
ATOM 1917 C C . ILE A 1 240 ? -19.732 -7.069 -4.237 1.00 43.59 240 ILE A C 1
ATOM 1919 O O . ILE A 1 240 ? -19.595 -5.901 -4.575 1.00 43.59 240 ILE A O 1
ATOM 1923 N N . SER A 1 241 ? -20.840 -7.435 -3.599 1.00 35.19 241 SER A N 1
ATOM 1924 C CA . SER A 1 241 ? -21.949 -6.571 -3.218 1.00 35.19 241 SER A CA 1
ATOM 1925 C C . SER A 1 241 ? -22.395 -6.897 -1.791 1.00 35.19 241 SER A C 1
ATOM 1927 O O . SER A 1 241 ? -23.520 -7.332 -1.554 1.00 35.19 241 SER A O 1
ATOM 1929 N N . LEU A 1 242 ? -21.510 -6.686 -0.818 1.00 29.92 242 LEU A N 1
ATOM 1930 C CA . LEU A 1 242 ? -21.915 -6.522 0.585 1.00 29.92 242 LEU A CA 1
ATOM 1931 C C . LEU A 1 242 ? -21.820 -5.066 1.064 1.00 29.92 242 LEU A C 1
ATOM 1933 O O . LEU A 1 242 ? -21.858 -4.793 2.258 1.00 29.92 242 LEU A O 1
ATOM 1937 N N . PHE A 1 243 ? -21.816 -4.124 0.119 1.00 31.12 243 PHE A N 1
ATOM 1938 C CA . PHE A 1 243 ? -22.423 -2.814 0.323 1.00 31.12 243 PHE A CA 1
ATOM 1939 C C . PHE A 1 243 ? -23.732 -2.804 -0.458 1.00 31.12 243 PHE A C 1
ATOM 1941 O O . PHE A 1 243 ? -23.755 -2.645 -1.676 1.00 31.12 243 PHE A O 1
ATOM 1948 N N . THR A 1 244 ? -24.831 -3.077 0.238 1.00 34.72 244 THR A N 1
ATOM 1949 C CA . THR A 1 244 ? -26.172 -2.962 -0.324 1.00 34.72 244 THR A CA 1
ATOM 1950 C C . THR A 1 244 ? -26.405 -1.519 -0.749 1.00 34.72 244 THR A C 1
ATOM 1952 O O . THR A 1 244 ? -26.587 -0.629 0.082 1.00 34.72 244 THR A O 1
ATOM 1955 N N . MET A 1 245 ? -26.398 -1.323 -2.065 1.00 28.86 245 MET A N 1
ATOM 1956 C CA . MET A 1 245 ? -27.127 -0.266 -2.748 1.00 28.86 245 MET A CA 1
ATOM 1957 C C . MET A 1 245 ? -28.559 -0.201 -2.201 1.00 28.86 245 MET A C 1
ATOM 1959 O O . MET A 1 245 ? -29.152 -1.230 -1.862 1.00 28.86 245 MET A O 1
ATOM 1963 N N . LYS A 1 246 ? -29.102 1.015 -2.115 1.00 34.75 246 LYS A N 1
ATOM 1964 C CA . LYS A 1 246 ? -30.509 1.284 -1.803 1.00 34.75 246 LYS A CA 1
ATOM 1965 C C . LYS A 1 246 ? -31.440 0.364 -2.604 1.00 34.75 246 LYS A C 1
ATOM 1967 O O . LYS A 1 246 ? -31.205 0.084 -3.774 1.00 34.75 246 LYS A O 1
ATOM 1972 N N . GLU A 1 247 ? -32.538 -0.035 -1.972 1.00 41.34 247 GLU A N 1
ATOM 1973 C CA . GLU A 1 247 ? -33.583 -0.940 -2.482 1.00 41.34 247 GLU A CA 1
ATOM 1974 C C . GLU A 1 247 ? -34.248 -0.490 -3.812 1.00 41.34 247 GLU A C 1
ATOM 1976 O O . GLU A 1 247 ? -35.001 -1.250 -4.417 1.00 41.34 247 GLU A O 1
ATOM 1981 N N . GLU A 1 248 ? -33.976 0.729 -4.287 1.00 44.19 248 GLU A N 1
ATOM 1982 C CA . GLU A 1 248 ? -34.725 1.423 -5.344 1.00 44.19 248 GLU A CA 1
ATOM 1983 C C . GLU A 1 248 ? -34.325 1.000 -6.782 1.00 44.19 248 GLU A C 1
ATOM 1985 O O . GLU A 1 248 ? -35.149 1.103 -7.689 1.00 44.19 248 GLU A O 1
ATOM 1990 N N . ASP A 1 249 ? -33.143 0.403 -6.995 1.00 41.62 249 ASP A N 1
ATOM 1991 C CA . ASP A 1 249 ? -32.612 0.123 -8.350 1.00 41.62 249 ASP A CA 1
ATOM 1992 C C . ASP A 1 249 ? -32.757 -1.339 -8.830 1.00 41.62 249 ASP A C 1
ATOM 1994 O O . ASP A 1 249 ? -32.243 -1.728 -9.883 1.00 41.62 249 ASP A O 1
ATOM 1998 N N . ARG A 1 250 ? -33.505 -2.188 -8.107 1.00 45.44 250 ARG A N 1
ATOM 1999 C CA . ARG A 1 250 ? -33.727 -3.605 -8.489 1.00 45.44 250 ARG A CA 1
ATOM 2000 C C . ARG A 1 250 ? -34.512 -3.803 -9.795 1.00 45.44 250 ARG A C 1
ATOM 2002 O O . ARG A 1 250 ? -34.564 -4.923 -10.299 1.00 45.44 250 ARG A O 1
ATOM 2009 N N . SER A 1 251 ? -35.116 -2.759 -10.358 1.00 42.06 251 SER A N 1
ATOM 2010 C CA . SER A 1 251 ? -35.959 -2.855 -11.558 1.00 42.06 251 SER A CA 1
ATOM 2011 C C . SER A 1 251 ? -35.184 -2.919 -12.884 1.00 42.06 251 SER A C 1
ATOM 2013 O O . SER A 1 251 ? -35.801 -3.162 -13.920 1.00 42.06 251 SER A O 1
ATOM 2015 N N . LEU A 1 252 ? -33.852 -2.766 -12.875 1.00 41.50 252 LEU A N 1
ATOM 2016 C CA . LEU A 1 252 ? -33.028 -2.743 -14.098 1.00 41.50 252 LEU A CA 1
ATOM 2017 C C . LEU A 1 252 ? -32.060 -3.926 -14.256 1.00 41.50 252 LEU A C 1
ATOM 2019 O O . LEU A 1 252 ? -31.326 -3.995 -15.244 1.00 41.50 252 LEU A O 1
ATOM 2023 N N . ALA A 1 253 ? -32.073 -4.897 -13.340 1.00 37.75 253 ALA A N 1
ATOM 2024 C CA . ALA A 1 253 ? -31.263 -6.102 -13.484 1.00 37.75 253 ALA A CA 1
ATOM 2025 C C . ALA A 1 253 ? -31.901 -7.059 -14.508 1.00 37.75 253 ALA A C 1
ATOM 2027 O O . ALA A 1 253 ? -32.764 -7.873 -14.177 1.00 37.75 253 ALA A O 1
ATOM 2028 N N . LEU A 1 254 ? -31.472 -6.968 -15.771 1.00 36.66 254 LEU A N 1
ATOM 2029 C CA . LEU A 1 254 ? -31.754 -8.006 -16.762 1.00 36.66 254 LEU A CA 1
ATOM 2030 C C . LEU A 1 254 ? -31.163 -9.348 -16.285 1.00 36.66 254 LEU A C 1
ATOM 2032 O O . LEU A 1 254 ? -29.986 -9.398 -15.918 1.00 36.66 254 LEU A O 1
ATOM 2036 N N . PRO A 1 255 ? -31.936 -10.448 -16.303 1.00 37.75 255 PRO A N 1
ATOM 2037 C CA . PRO A 1 255 ? -31.424 -11.749 -15.906 1.00 37.75 255 PRO A CA 1
ATOM 2038 C C . PRO A 1 255 ? -30.384 -12.243 -16.918 1.00 37.75 255 PRO A C 1
ATOM 2040 O O . PRO A 1 255 ? -30.660 -12.357 -18.113 1.00 37.75 255 PRO A O 1
ATOM 2043 N N . LEU A 1 256 ? -29.190 -12.581 -16.424 1.00 38.72 256 LEU A N 1
ATOM 2044 C CA . LEU A 1 256 ? -28.195 -13.330 -17.189 1.00 38.72 256 LEU A CA 1
ATOM 2045 C C . LEU A 1 256 ? -28.791 -14.696 -17.588 1.00 38.72 256 LEU A C 1
ATOM 2047 O O . LEU A 1 256 ? -29.316 -15.411 -16.724 1.00 38.72 256 LEU A O 1
ATOM 2051 N N . PRO A 1 257 ? -28.717 -15.104 -18.866 1.00 32.12 257 PRO A N 1
ATOM 2052 C CA . PRO A 1 257 ? -29.237 -16.395 -19.292 1.00 32.12 257 PRO A CA 1
ATOM 2053 C C . PRO A 1 257 ? -28.354 -17.517 -18.724 1.00 32.12 257 PRO A C 1
ATOM 2055 O O . PRO A 1 257 ? -27.224 -17.705 -19.161 1.00 32.12 257 PRO A O 1
ATOM 2058 N N . GLY A 1 258 ? -28.869 -18.273 -17.747 1.00 42.72 258 GLY A N 1
ATOM 2059 C CA . GLY A 1 258 ? -28.225 -19.510 -17.279 1.00 42.72 258 GLY A CA 1
ATOM 2060 C C . GLY A 1 258 ? -28.435 -19.891 -15.811 1.00 42.72 258 GLY A C 1
ATOM 2061 O O . GLY A 1 258 ? -28.250 -21.056 -15.463 1.00 42.72 258 GLY A O 1
ATOM 2062 N N . ALA A 1 259 ? -28.871 -18.978 -14.942 1.00 38.81 259 ALA A N 1
ATOM 2063 C CA . ALA A 1 259 ? -29.059 -19.290 -13.524 1.00 38.81 259 ALA A CA 1
ATOM 2064 C C . ALA A 1 259 ? -30.407 -19.992 -13.263 1.00 38.81 259 ALA A C 1
ATOM 2066 O O . ALA A 1 259 ? -31.410 -19.368 -12.922 1.00 38.81 259 ALA A O 1
ATOM 2067 N N . ARG A 1 260 ? -30.450 -21.323 -13.403 1.00 41.94 260 ARG A N 1
ATOM 2068 C CA . ARG A 1 260 ? -31.536 -22.146 -12.840 1.00 41.94 260 ARG A CA 1
ATOM 2069 C C . ARG A 1 260 ? -31.295 -22.350 -11.340 1.00 41.94 260 ARG A C 1
ATOM 2071 O O . ARG A 1 260 ? -30.773 -23.380 -10.930 1.00 41.94 260 ARG A O 1
ATOM 2078 N N . GLY A 1 261 ? -31.682 -21.367 -10.529 1.00 37.31 261 GLY A N 1
ATOM 2079 C CA . GLY A 1 261 ? -31.699 -21.452 -9.065 1.00 37.31 261 GLY A CA 1
ATOM 2080 C C . GLY A 1 261 ? -33.133 -21.520 -8.542 1.00 37.31 261 GLY A C 1
ATOM 2081 O O . GLY A 1 261 ? -33.915 -20.595 -8.723 1.00 37.31 261 GLY A O 1
ATOM 2082 N N . ARG A 1 262 ? -33.494 -22.651 -7.936 1.00 35.41 262 ARG A N 1
ATOM 2083 C CA . ARG A 1 262 ? -34.824 -22.976 -7.408 1.00 35.41 262 ARG A CA 1
ATOM 2084 C C . ARG A 1 262 ? -35.142 -22.077 -6.199 1.00 35.41 262 ARG A C 1
ATOM 2086 O O . ARG A 1 262 ? -34.502 -22.209 -5.164 1.00 35.41 262 ARG A O 1
ATOM 2093 N N . LEU A 1 263 ? -36.128 -21.187 -6.327 1.00 35.09 263 LEU A N 1
ATOM 2094 C CA . LEU A 1 263 ? -36.644 -20.369 -5.223 1.00 35.09 263 LEU A CA 1
ATOM 2095 C C . LEU A 1 263 ? -37.306 -21.276 -4.170 1.00 35.09 263 LEU A C 1
ATOM 2097 O O . LEU A 1 263 ? -38.369 -21.844 -4.424 1.00 35.09 263 LEU A O 1
ATOM 2101 N N . MET A 1 264 ? -36.695 -21.413 -2.992 1.00 31.47 264 MET A N 1
ATOM 2102 C CA . MET A 1 264 ? -37.400 -21.864 -1.790 1.00 31.47 264 MET A CA 1
ATOM 2103 C C . MET A 1 264 ? -38.054 -20.647 -1.132 1.00 31.47 264 MET A C 1
ATOM 2105 O O . MET A 1 264 ? -37.403 -19.633 -0.892 1.00 31.47 264 MET A O 1
ATOM 2109 N N . ARG A 1 265 ? -39.367 -20.742 -0.905 1.00 32.66 265 ARG A N 1
ATOM 2110 C CA . ARG A 1 265 ? -40.175 -19.730 -0.212 1.00 32.66 265 ARG A CA 1
ATOM 2111 C C . ARG A 1 265 ? -39.962 -19.868 1.305 1.00 32.66 265 ARG A C 1
ATOM 2113 O O . ARG A 1 265 ? -39.814 -21.000 1.763 1.00 32.66 265 ARG A O 1
ATOM 2120 N N . PRO A 1 266 ? -39.965 -18.763 2.065 1.00 37.22 266 PRO A N 1
ATOM 2121 C CA . PRO A 1 266 ? -39.778 -18.802 3.511 1.00 37.22 266 PRO A CA 1
ATOM 2122 C C . PRO A 1 266 ? -41.027 -19.341 4.226 1.00 37.22 266 PRO A C 1
ATOM 2124 O O . PRO A 1 266 ? -42.152 -19.112 3.770 1.00 37.22 266 PRO A O 1
ATOM 2127 N N . ILE A 1 267 ? -40.794 -20.046 5.338 1.00 37.00 267 ILE A N 1
ATOM 2128 C CA . ILE A 1 267 ? -41.726 -20.178 6.469 1.00 37.00 267 ILE A CA 1
ATOM 2129 C C . ILE A 1 267 ? -41.300 -19.126 7.488 1.00 37.00 267 ILE A C 1
ATOM 2131 O O . ILE A 1 267 ? -40.066 -19.002 7.676 1.00 37.00 267 ILE A O 1
#

Sequence (267 aa):
MLSSMPEPDSSYPNSLSPWFDLDYFRRKKPWVPLGDRFHRRRQPVGLRWALIGLVLLACVAWPVLAHLTGNRRIYQARPVSQAHAMFNNNCDKCHSGNFETAERLWPGNARLATVTDAKCKQCHDGPIHHDVAVDPPQCANCHREHRGHALLADLPDGRCTACHSDLQRTDGKQSAFVNIHGWAVDHPDFRVWQENGRDQGAVKFNHFVHLRREGIRGPAGKLMQLRCEQCHQEDDQAPISLFTMKEEDRSLALPLPGARGRLMRPI

Secondary structure (DSSP, 8-state):
--PPPPPP----TT-S-SS---TTS--------S----------HHHHHHHHHHHHHHHHHHHHHHHHTT-GGGGPPPPPPGGGGGGTT-GGGT-SSSSHHHHTTSTT-TT--SS-HHHHTTT--PPPS-TTBSSPPPHHHHS--SSSS--GGGS-HHHHHHHHSS--BTTSPPPSSPP-S-HHHHPPPPHHHHTTPPP--SS---HHHHT-TT-EE-TTS-EE---GGGT----TTS-S--S---GGGGGG-PPPTT-----PPP-

pLDDT: mean 70.21, std 19.37, range [28.86, 95.19]